Protein AF-A0A0F9H8N7-F1 (afdb_monomer_lite)

Structure (mmCIF, N/CA/C/O backbone):
data_AF-A0A0F9H8N7-F1
#
_entry.id   AF-A0A0F9H8N7-F1
#
loop_
_atom_site.group_PDB
_atom_site.id
_atom_site.type_symbol
_atom_site.label_atom_id
_atom_site.label_alt_id
_atom_site.label_comp_id
_atom_site.label_asym_id
_atom_site.label_entity_id
_atom_site.label_seq_id
_atom_site.pdbx_PDB_ins_code
_atom_site.Cartn_x
_atom_site.Cartn_y
_atom_site.Cartn_z
_atom_site.occupancy
_atom_site.B_iso_or_equiv
_atom_site.auth_seq_id
_atom_site.auth_comp_id
_atom_site.auth_asym_id
_atom_site.auth_atom_id
_atom_site.pdbx_PDB_model_num
ATOM 1 N N . MET A 1 1 ? 52.306 18.205 -6.703 1.00 40.88 1 MET A N 1
ATOM 2 C CA . MET A 1 1 ? 51.034 18.516 -6.017 1.00 40.88 1 MET A CA 1
ATOM 3 C C . MET A 1 1 ? 49.965 17.599 -6.586 1.00 40.88 1 MET A C 1
ATOM 5 O O . MET A 1 1 ? 49.830 17.607 -7.805 1.00 40.88 1 MET A O 1
ATOM 9 N N . PRO A 1 2 ? 49.261 16.774 -5.794 1.00 45.91 2 PRO A N 1
ATOM 10 C CA . PRO A 1 2 ? 48.139 16.023 -6.330 1.00 45.91 2 PRO A CA 1
ATOM 11 C C . PRO A 1 2 ? 46.949 16.977 -6.473 1.00 45.91 2 PRO A C 1
ATOM 13 O O . PRO A 1 2 ? 46.569 17.665 -5.525 1.00 45.91 2 PRO A O 1
ATOM 16 N N . PHE A 1 3 ? 46.393 17.046 -7.678 1.00 44.91 3 PHE A N 1
ATOM 17 C CA . PHE A 1 3 ? 45.132 17.720 -7.944 1.00 44.91 3 PHE A CA 1
ATOM 18 C C . PHE A 1 3 ? 44.018 16.930 -7.249 1.00 44.91 3 PHE A C 1
ATOM 20 O O . PHE A 1 3 ? 43.608 15.872 -7.723 1.00 44.91 3 PHE A O 1
ATOM 27 N N . PHE A 1 4 ? 43.543 17.418 -6.104 1.00 47.72 4 PHE A N 1
ATOM 28 C CA . PHE A 1 4 ? 42.296 16.940 -5.519 1.00 47.72 4 PHE A CA 1
ATOM 29 C C . PHE A 1 4 ? 41.145 17.401 -6.420 1.00 47.72 4 PHE A C 1
ATOM 31 O O . PHE A 1 4 ? 40.691 18.540 -6.340 1.00 47.72 4 PHE A O 1
ATOM 38 N N . ASN A 1 5 ? 40.687 16.515 -7.304 1.00 45.69 5 ASN A N 1
ATOM 39 C CA . ASN A 1 5 ? 39.426 16.678 -8.021 1.00 45.69 5 ASN A CA 1
ATOM 40 C C . ASN A 1 5 ? 38.279 16.583 -7.001 1.00 45.69 5 ASN A C 1
ATOM 42 O O . ASN A 1 5 ? 37.770 15.503 -6.716 1.00 45.69 5 ASN A O 1
ATOM 46 N N . TYR A 1 6 ? 37.874 17.721 -6.435 1.00 43.62 6 TYR A N 1
ATOM 47 C CA . TYR A 1 6 ? 36.748 17.832 -5.496 1.00 43.62 6 TYR A CA 1
ATOM 48 C C . TYR A 1 6 ? 35.371 17.741 -6.191 1.00 43.62 6 TYR A C 1
ATOM 50 O O . TYR A 1 6 ? 34.337 18.060 -5.615 1.00 43.62 6 TYR A O 1
ATOM 58 N N . THR A 1 7 ? 35.345 17.287 -7.444 1.00 46.28 7 THR A N 1
ATOM 59 C CA . THR A 1 7 ? 34.152 16.960 -8.230 1.00 46.28 7 THR A CA 1
ATOM 60 C C . THR A 1 7 ? 34.035 15.445 -8.404 1.00 46.28 7 THR A C 1
ATOM 62 O O . THR A 1 7 ? 33.757 14.945 -9.495 1.00 46.28 7 THR A O 1
ATOM 65 N N . ALA A 1 8 ? 34.228 14.682 -7.320 1.00 50.78 8 ALA A N 1
ATOM 66 C CA . ALA A 1 8 ? 33.658 13.340 -7.205 1.00 50.78 8 ALA A CA 1
ATOM 67 C C . ALA A 1 8 ? 32.130 13.500 -7.239 1.00 50.78 8 ALA A C 1
ATOM 69 O O . ALA A 1 8 ? 31.447 13.738 -6.248 1.00 50.78 8 ALA A O 1
ATOM 70 N N . ASN A 1 9 ? 31.658 13.548 -8.474 1.00 55.91 9 ASN A N 1
ATOM 71 C CA . ASN A 1 9 ? 30.401 14.097 -8.921 1.00 55.91 9 ASN A CA 1
ATOM 72 C C . ASN A 1 9 ? 29.268 13.243 -8.340 1.00 55.91 9 ASN A C 1
ATOM 74 O O . ASN A 1 9 ? 29.167 12.069 -8.696 1.00 55.91 9 ASN A O 1
ATOM 78 N N . GLN A 1 10 ? 28.397 13.792 -7.488 1.00 52.41 10 GLN A N 1
ATOM 79 C CA . GLN A 1 10 ? 27.196 13.068 -7.034 1.00 52.41 10 GLN A CA 1
ATOM 80 C C . GLN A 1 10 ? 26.383 12.525 -8.231 1.00 52.41 10 GLN A C 1
ATOM 82 O O . GLN A 1 10 ? 25.810 11.439 -8.153 1.00 52.41 10 GLN A O 1
ATOM 87 N N . MET A 1 11 ? 26.428 13.215 -9.382 1.00 54.78 11 MET A N 1
ATOM 88 C CA . MET A 1 11 ? 25.856 12.757 -10.659 1.00 54.78 11 MET A CA 1
ATOM 89 C C . MET A 1 11 ? 26.470 11.456 -11.206 1.00 54.78 11 MET A C 1
ATOM 91 O O . MET A 1 11 ? 25.798 10.680 -11.890 1.00 54.78 11 MET A O 1
ATOM 95 N N . ASN A 1 12 ? 27.744 11.180 -10.923 1.00 63.78 12 ASN A N 1
ATOM 96 C CA . ASN A 1 12 ? 28.390 9.949 -11.372 1.00 63.78 12 ASN A CA 1
ATOM 97 C C . ASN A 1 12 ? 28.043 8.761 -10.479 1.00 63.78 12 ASN A C 1
ATOM 99 O O . ASN A 1 12 ? 28.040 7.643 -10.986 1.00 63.78 12 ASN A O 1
ATOM 103 N N . GLN A 1 13 ? 27.697 8.991 -9.213 1.00 74.12 13 GLN A N 1
ATOM 104 C CA . GLN A 1 13 ? 27.417 7.932 -8.241 1.00 74.12 13 GLN A CA 1
ATOM 105 C C . GLN A 1 13 ? 25.937 7.569 -8.147 1.00 74.12 13 GLN A C 1
ATOM 107 O O . GLN A 1 13 ? 25.623 6.443 -7.785 1.00 74.12 13 GLN A O 1
ATOM 112 N N . ARG A 1 14 ? 25.021 8.476 -8.501 1.00 84.19 14 ARG A N 1
ATOM 113 C CA . ARG A 1 14 ? 23.573 8.252 -8.386 1.00 84.19 14 ARG A CA 1
ATOM 114 C C . ARG A 1 14 ? 22.890 8.293 -9.744 1.00 84.19 14 ARG A C 1
ATOM 116 O O . ARG A 1 14 ? 23.357 8.957 -10.669 1.00 84.19 14 ARG A O 1
ATOM 123 N N . ARG 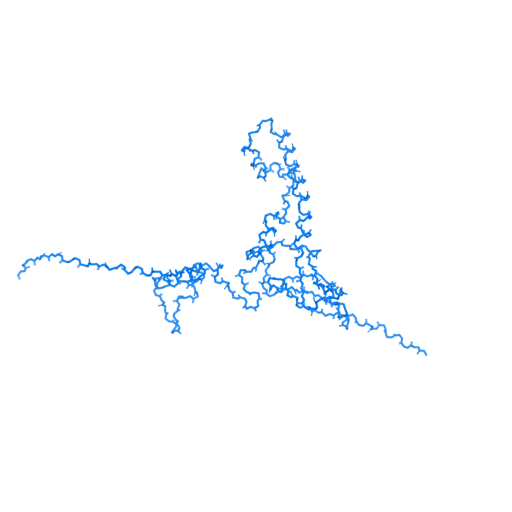A 1 15 ? 21.788 7.565 -9.888 1.00 86.06 15 ARG A N 1
ATOM 124 C CA . ARG A 1 15 ? 20.903 7.654 -11.057 1.00 86.06 15 ARG A CA 1
ATOM 125 C C . ARG A 1 15 ? 19.459 7.481 -10.634 1.00 86.06 15 ARG A C 1
ATOM 127 O O . ARG A 1 15 ? 19.178 6.748 -9.696 1.00 86.06 15 ARG A O 1
ATOM 134 N N . TYR A 1 16 ? 18.548 8.112 -11.359 1.00 88.31 16 TYR A N 1
ATOM 135 C CA . TYR A 1 16 ? 17.141 7.765 -11.243 1.00 88.31 16 TYR A CA 1
ATOM 136 C C . TYR A 1 16 ? 16.904 6.383 -11.859 1.00 88.31 16 TYR A C 1
ATOM 138 O O . TYR A 1 16 ? 17.415 6.094 -12.945 1.00 88.31 16 TYR A O 1
ATOM 146 N N . ALA A 1 17 ? 16.146 5.541 -11.169 1.00 88.88 17 ALA A N 1
ATOM 147 C CA . ALA A 1 17 ? 15.760 4.224 -11.641 1.00 88.88 17 ALA A CA 1
ATOM 148 C C . ALA A 1 17 ? 14.264 3.997 -11.431 1.00 88.88 17 ALA A C 1
ATOM 150 O O . ALA A 1 17 ? 13.666 4.498 -10.477 1.00 88.88 17 ALA A O 1
ATOM 151 N N . ARG A 1 18 ? 13.686 3.217 -12.346 1.00 91.06 18 ARG A N 1
ATOM 152 C CA . ARG A 1 18 ? 12.374 2.602 -12.168 1.00 91.06 18 ARG A CA 1
ATOM 153 C C . ARG A 1 18 ? 12.601 1.206 -11.607 1.00 91.06 18 ARG A C 1
ATOM 155 O O . ARG A 1 18 ? 13.375 0.443 -12.184 1.00 91.06 18 ARG A O 1
ATOM 162 N N . LEU A 1 19 ? 11.971 0.924 -10.481 1.00 91.56 19 LEU A N 1
ATOM 163 C CA . LEU A 1 19 ? 12.050 -0.328 -9.751 1.00 91.56 19 LEU A CA 1
ATOM 164 C C . LEU A 1 19 ? 10.695 -1.023 -9.860 1.00 91.56 19 LEU A C 1
ATOM 166 O O . LEU A 1 19 ? 9.667 -0.399 -9.604 1.00 91.56 19 LEU A O 1
ATOM 170 N N . GLU A 1 20 ? 10.691 -2.284 -10.273 1.00 92.75 20 GLU A N 1
ATOM 171 C CA . GLU A 1 20 ? 9.468 -3.082 -10.376 1.00 92.75 20 GLU A CA 1
ATOM 172 C C . GLU A 1 20 ? 9.265 -3.900 -9.102 1.00 92.75 20 GLU A C 1
ATOM 174 O O . GLU A 1 20 ? 10.211 -4.524 -8.612 1.00 92.75 20 GLU A O 1
ATOM 179 N N . ASP A 1 21 ? 8.047 -3.872 -8.562 1.00 93.19 21 ASP A N 1
ATOM 180 C CA . ASP A 1 21 ? 7.705 -4.628 -7.361 1.00 93.19 21 ASP A CA 1
ATOM 181 C C . ASP A 1 21 ? 7.133 -6.020 -7.629 1.00 93.19 21 ASP A C 1
ATOM 183 O O . ASP A 1 21 ? 6.961 -6.436 -8.778 1.00 93.19 21 ASP A O 1
ATOM 187 N N . GLN A 1 22 ? 6.844 -6.765 -6.557 1.00 92.62 22 GLN A N 1
ATOM 188 C CA . GLN A 1 22 ? 6.319 -8.127 -6.654 1.00 92.62 22 GLN A CA 1
ATOM 189 C C . GLN A 1 22 ? 4.937 -8.226 -7.334 1.00 92.62 22 GLN A C 1
ATOM 191 O O . GLN A 1 22 ? 4.531 -9.324 -7.706 1.00 92.62 22 GLN A O 1
ATOM 196 N N . PHE A 1 23 ? 4.234 -7.104 -7.534 1.00 90.69 23 PHE A N 1
ATOM 197 C CA . PHE A 1 23 ? 2.951 -7.033 -8.241 1.00 90.69 23 PHE A CA 1
ATOM 198 C C . PHE A 1 23 ? 3.060 -6.339 -9.606 1.00 90.69 23 PHE A C 1
ATOM 200 O O . PHE A 1 23 ? 2.042 -6.017 -10.219 1.00 90.69 23 PHE A O 1
ATOM 207 N N . GLY A 1 24 ? 4.280 -6.088 -10.088 1.00 87.94 24 GLY A N 1
ATOM 208 C CA . GLY A 1 24 ? 4.526 -5.449 -11.380 1.00 87.94 24 GLY A CA 1
ATOM 209 C C . GLY A 1 24 ? 4.325 -3.930 -11.387 1.00 87.94 24 GLY A C 1
ATOM 210 O O . GLY A 1 24 ? 4.299 -3.328 -12.464 1.00 87.94 24 GLY A O 1
ATOM 211 N N . ARG A 1 25 ? 4.188 -3.290 -10.217 1.00 90.94 25 ARG A N 1
ATOM 212 C CA . ARG A 1 25 ? 4.066 -1.829 -10.104 1.00 90.94 25 ARG A CA 1
ATOM 213 C C . ARG A 1 25 ? 5.434 -1.183 -10.215 1.00 90.94 25 ARG A C 1
ATOM 215 O O . ARG A 1 25 ? 6.436 -1.727 -9.753 1.00 90.94 25 ARG A O 1
ATOM 222 N N . TRP A 1 26 ? 5.471 0.003 -10.809 1.00 92.31 26 TRP A N 1
ATOM 223 C CA . TRP A 1 26 ? 6.698 0.773 -10.951 1.00 92.31 26 TRP A CA 1
ATOM 224 C C . TRP A 1 26 ? 6.822 1.838 -9.872 1.00 92.31 26 TRP A C 1
ATOM 226 O O . TRP A 1 26 ? 5.949 2.685 -9.686 1.00 92.31 26 TRP A O 1
ATOM 236 N N . TRP A 1 27 ? 7.972 1.815 -9.219 1.00 92.75 27 TRP A N 1
ATOM 237 C CA . TRP A 1 27 ? 8.402 2.768 -8.217 1.00 92.75 27 TRP A CA 1
ATOM 238 C C . TRP A 1 27 ? 9.614 3.541 -8.731 1.00 92.75 27 TRP A C 1
ATOM 240 O O . TRP A 1 27 ? 10.491 2.993 -9.395 1.00 92.75 27 TRP A O 1
ATOM 250 N N . GLY A 1 28 ? 9.672 4.832 -8.448 1.00 91.75 28 GLY A N 1
ATOM 251 C CA . GLY A 1 28 ? 10.756 5.721 -8.830 1.00 91.75 28 GLY A CA 1
ATOM 252 C C . GLY A 1 28 ? 11.581 6.114 -7.627 1.00 91.75 28 GLY A C 1
ATOM 253 O O . GLY A 1 28 ? 11.036 6.630 -6.654 1.00 91.75 28 GLY A O 1
ATOM 254 N N . ALA A 1 29 ? 12.893 5.934 -7.726 1.00 91.62 29 ALA A N 1
ATOM 255 C CA . ALA A 1 29 ? 13.835 6.412 -6.725 1.00 91.62 29 ALA A CA 1
ATOM 256 C C . ALA A 1 29 ? 15.172 6.785 -7.373 1.00 91.62 29 ALA A C 1
ATOM 258 O O . ALA A 1 29 ? 15.550 6.266 -8.429 1.00 91.62 29 ALA A O 1
ATOM 259 N N . GLN A 1 30 ? 15.918 7.683 -6.736 1.00 90.75 30 GLN A N 1
ATOM 260 C CA . GLN A 1 30 ? 17.344 7.820 -6.996 1.00 90.75 30 GLN A CA 1
ATOM 261 C C . GLN A 1 30 ? 18.063 6.676 -6.293 1.00 90.75 30 GLN A C 1
ATOM 263 O O . GLN A 1 30 ? 17.986 6.568 -5.074 1.00 90.75 30 GLN A O 1
ATOM 268 N N . ILE A 1 31 ? 18.771 5.851 -7.054 1.00 89.19 31 ILE A N 1
ATOM 269 C CA . ILE A 1 31 ? 19.586 4.759 -6.528 1.00 89.19 31 ILE A CA 1
ATOM 270 C C . ILE A 1 31 ? 21.068 5.095 -6.636 1.00 89.19 31 ILE A C 1
ATOM 272 O O . ILE A 1 31 ? 21.506 5.797 -7.559 1.00 89.19 31 ILE A O 1
ATOM 276 N N . GLU A 1 32 ? 21.855 4.566 -5.712 1.00 86.81 32 GLU A N 1
ATOM 277 C CA . GLU A 1 32 ? 23.306 4.559 -5.826 1.00 86.81 32 GLU A CA 1
ATOM 278 C C . GLU A 1 32 ? 23.752 3.495 -6.845 1.00 86.81 32 GLU A C 1
ATOM 280 O O . GLU A 1 32 ? 23.250 2.376 -6.872 1.00 86.81 32 GLU A O 1
ATOM 285 N N . LYS A 1 33 ? 24.670 3.846 -7.752 1.00 81.56 33 LYS A N 1
ATOM 286 C CA . LYS A 1 33 ? 25.093 2.972 -8.860 1.00 81.56 33 LYS A CA 1
ATOM 287 C C . LYS A 1 33 ? 25.952 1.795 -8.399 1.00 81.56 33 LYS A C 1
ATOM 289 O O . LYS A 1 33 ? 25.998 0.801 -9.115 1.00 81.56 33 LYS A O 1
ATOM 294 N N . SER A 1 34 ? 26.654 1.925 -7.273 1.00 80.44 34 SER A N 1
ATOM 295 C CA . SER A 1 34 ? 27.518 0.877 -6.713 1.00 80.44 34 SER A CA 1
ATOM 296 C C . SER A 1 34 ? 26.737 -0.177 -5.934 1.00 80.44 34 SER A C 1
ATOM 298 O O . SER A 1 34 ? 27.080 -1.350 -6.022 1.00 80.44 34 SER A O 1
ATOM 300 N N . THR A 1 35 ? 25.713 0.231 -5.185 1.00 77.19 35 THR A N 1
ATOM 301 C CA . THR A 1 35 ? 24.944 -0.646 -4.285 1.00 77.19 35 THR A CA 1
ATOM 302 C C . THR A 1 35 ? 23.572 -1.013 -4.842 1.00 77.19 35 THR A C 1
ATOM 304 O O . THR A 1 35 ? 23.061 -2.086 -4.557 1.00 77.19 35 THR A O 1
ATOM 307 N N . GLY A 1 36 ? 22.977 -0.155 -5.675 1.00 77.50 36 GLY A N 1
ATOM 308 C CA . GLY A 1 36 ? 21.596 -0.300 -6.136 1.00 77.50 36 GLY A CA 1
ATOM 309 C C . GLY A 1 36 ? 20.556 0.197 -5.128 1.00 77.50 36 GLY A C 1
ATOM 310 O O . GLY A 1 36 ? 19.364 0.147 -5.430 1.00 77.50 36 GLY A O 1
ATOM 311 N N . ASP A 1 37 ? 20.987 0.715 -3.975 1.00 81.19 37 ASP A N 1
ATOM 312 C CA . ASP A 1 37 ? 20.092 1.086 -2.884 1.00 81.19 37 ASP A CA 1
ATOM 313 C C . ASP A 1 37 ? 19.418 2.451 -3.118 1.00 81.19 37 ASP A C 1
ATOM 315 O O . ASP A 1 37 ? 20.061 3.393 -3.609 1.00 81.19 37 ASP A O 1
ATOM 319 N N . PRO A 1 38 ? 18.128 2.601 -2.756 1.00 83.94 38 PRO A N 1
ATOM 320 C CA . PRO A 1 38 ? 17.416 3.863 -2.850 1.00 83.94 38 PRO A CA 1
ATOM 321 C C . PRO A 1 38 ? 17.991 4.878 -1.857 1.00 83.94 38 PRO A C 1
ATOM 323 O O . PRO A 1 38 ? 18.059 4.656 -0.652 1.00 83.94 38 PRO A O 1
ATOM 326 N N . CYS A 1 39 ? 18.393 6.026 -2.392 1.00 85.00 39 CYS A N 1
ATOM 327 C CA . CYS A 1 39 ? 18.956 7.166 -1.672 1.00 85.00 39 CYS A CA 1
ATOM 328 C C . CYS A 1 39 ? 17.996 8.365 -1.610 1.00 85.00 39 CYS A C 1
ATOM 330 O O . CYS A 1 39 ? 18.341 9.401 -1.042 1.00 85.00 39 CYS A O 1
ATOM 332 N N . SER A 1 40 ? 16.827 8.259 -2.243 1.00 86.19 40 SER A N 1
ATOM 333 C CA . SER A 1 40 ? 15.748 9.244 -2.179 1.00 86.19 40 SER A CA 1
ATOM 334 C C . SER A 1 40 ? 14.455 8.581 -1.736 1.00 86.19 40 SER A C 1
ATOM 336 O O . SER A 1 40 ? 14.352 7.356 -1.707 1.00 86.19 40 SER A O 1
ATOM 338 N N . GLU A 1 41 ? 13.447 9.408 -1.473 1.00 88.75 41 GLU A N 1
ATOM 339 C CA . GLU A 1 41 ? 12.074 8.941 -1.337 1.00 88.75 41 GLU A CA 1
ATOM 340 C C . GLU A 1 41 ? 11.662 8.121 -2.567 1.00 88.75 41 GLU A C 1
ATOM 342 O O . GLU A 1 41 ? 11.934 8.511 -3.712 1.00 88.75 41 GLU A O 1
ATOM 347 N N . VAL A 1 42 ? 11.057 6.963 -2.309 1.00 91.69 42 VAL A N 1
ATOM 348 C CA . VAL A 1 42 ? 10.504 6.073 -3.320 1.00 91.69 42 VAL A CA 1
ATOM 349 C C . VAL A 1 42 ? 9.065 6.502 -3.585 1.00 91.69 42 VAL A C 1
ATOM 351 O O . VAL A 1 42 ? 8.254 6.568 -2.668 1.00 91.69 42 VAL A O 1
ATOM 354 N N . SER A 1 43 ? 8.730 6.794 -4.835 1.00 91.38 43 SER A N 1
ATOM 355 C CA . SER A 1 43 ? 7.400 7.296 -5.210 1.00 91.38 43 SER A CA 1
ATOM 356 C C . SER A 1 43 ? 6.772 6.457 -6.325 1.00 91.38 43 SER A C 1
ATOM 358 O O . SER A 1 43 ? 7.509 5.905 -7.143 1.00 91.38 43 SER A O 1
ATOM 360 N N . PRO A 1 44 ? 5.436 6.335 -6.394 1.00 91.00 44 PRO A N 1
ATOM 361 C CA . PRO A 1 44 ? 4.760 5.694 -7.521 1.00 91.00 44 PRO A CA 1
ATOM 362 C C . PRO A 1 44 ? 5.124 6.345 -8.864 1.00 91.00 44 PRO A C 1
ATOM 364 O O . PRO A 1 44 ? 5.171 7.570 -8.989 1.00 91.00 44 PRO A O 1
ATOM 367 N N . VAL A 1 45 ? 5.374 5.529 -9.891 1.00 88.25 45 VAL A N 1
ATOM 368 C CA . VAL A 1 45 ? 5.680 5.971 -11.263 1.00 88.25 45 VAL A CA 1
ATOM 369 C C . VAL A 1 45 ? 4.820 5.196 -12.252 1.00 88.25 45 VAL A C 1
ATOM 371 O O . VAL A 1 45 ? 4.595 4.006 -12.080 1.00 88.25 45 VAL A O 1
ATOM 374 N N . GLY A 1 46 ? 4.373 5.854 -13.325 1.00 77.62 46 GLY A N 1
ATOM 375 C CA . GLY A 1 46 ? 3.511 5.226 -14.338 1.00 77.62 46 GLY A CA 1
ATOM 376 C C . GLY A 1 46 ? 2.024 5.539 -14.169 1.00 77.62 46 GLY A C 1
ATOM 377 O O . GLY A 1 46 ? 1.187 4.829 -14.704 1.00 77.62 46 GLY A O 1
ATOM 378 N N . GLY A 1 47 ? 1.683 6.609 -13.441 1.00 77.50 47 GLY A N 1
ATOM 379 C CA . GLY A 1 47 ? 0.310 7.125 -13.377 1.00 77.50 47 GLY A CA 1
ATOM 380 C C . GLY A 1 47 ? -0.624 6.378 -12.423 1.00 77.50 47 GLY A C 1
ATOM 381 O O . GLY A 1 47 ? -1.822 6.642 -12.437 1.00 77.50 47 GLY A O 1
ATOM 382 N N . TRP A 1 48 ? -0.092 5.487 -11.585 1.00 86.75 48 TRP A N 1
ATOM 383 C CA . TRP A 1 48 ? -0.834 4.873 -10.487 1.00 86.75 48 TRP A CA 1
ATOM 384 C C . TRP A 1 48 ? -0.598 5.641 -9.179 1.00 86.75 48 TRP A C 1
ATOM 386 O O . TRP A 1 48 ? 0.419 6.317 -9.013 1.00 86.75 48 TRP A O 1
ATOM 396 N N . ASN A 1 49 ? -1.559 5.553 -8.262 1.00 88.00 49 ASN A N 1
ATOM 397 C CA . ASN A 1 49 ? -1.467 6.121 -6.921 1.00 88.00 49 ASN A CA 1
ATOM 398 C C . ASN A 1 49 ? -1.422 4.985 -5.902 1.00 88.00 49 ASN A C 1
ATOM 400 O O . ASN A 1 49 ? -2.122 3.994 -6.093 1.00 88.00 49 ASN A O 1
ATOM 404 N N . ASP A 1 50 ? -0.652 5.151 -4.829 1.00 90.31 50 ASP A N 1
ATOM 405 C CA . ASP A 1 50 ? -0.568 4.172 -3.749 1.00 90.31 50 ASP A CA 1
ATOM 406 C C . ASP A 1 50 ? -1.726 4.353 -2.750 1.00 90.31 50 ASP A C 1
ATOM 408 O O . ASP A 1 50 ? -1.700 5.292 -1.948 1.00 90.31 50 ASP A O 1
ATOM 412 N N . PRO A 1 51 ? -2.745 3.471 -2.756 1.00 91.31 51 PRO A N 1
ATOM 413 C CA . PRO A 1 51 ? -3.923 3.623 -1.903 1.00 91.31 51 PRO A CA 1
ATOM 414 C C . PRO A 1 51 ? -3.624 3.375 -0.422 1.00 91.31 51 PRO A C 1
ATOM 416 O O . PRO A 1 51 ? -4.362 3.850 0.440 1.00 91.31 51 PRO A O 1
ATOM 419 N N . LEU A 1 52 ? -2.561 2.624 -0.119 1.00 92.06 52 LEU A N 1
ATOM 420 C CA . LEU A 1 52 ? -2.177 2.274 1.249 1.00 92.06 52 LEU A CA 1
ATOM 421 C C . LEU A 1 52 ? -1.187 3.272 1.852 1.00 92.06 52 LEU A C 1
ATOM 423 O O . LEU A 1 52 ? -0.894 3.176 3.043 1.00 92.06 52 LEU A O 1
ATOM 427 N N . ASN A 1 53 ? -0.691 4.221 1.047 1.00 90.94 53 ASN A N 1
ATOM 428 C CA . ASN A 1 53 ? 0.339 5.183 1.429 1.00 90.94 53 ASN A CA 1
ATOM 429 C C . ASN A 1 53 ? 1.535 4.491 2.108 1.00 90.94 53 ASN A C 1
ATOM 431 O O . ASN A 1 53 ? 1.878 4.767 3.261 1.00 90.94 53 ASN A O 1
ATOM 435 N N . THR A 1 54 ? 2.109 3.524 1.394 1.00 92.44 54 THR A N 1
ATOM 436 C CA . THR A 1 54 ? 3.138 2.596 1.853 1.00 92.44 54 THR A CA 1
ATOM 437 C C . THR A 1 54 ? 4.324 3.352 2.442 1.00 92.44 54 THR A C 1
ATOM 439 O O . THR A 1 54 ? 5.038 4.058 1.726 1.00 92.44 54 THR A O 1
ATOM 442 N N . PRO A 1 55 ? 4.595 3.197 3.750 1.00 92.00 55 PRO A N 1
ATOM 443 C CA . PRO A 1 55 ? 5.727 3.864 4.367 1.00 92.00 55 PRO A CA 1
ATOM 444 C C . PRO A 1 55 ? 7.058 3.382 3.782 1.00 92.00 55 PRO A C 1
ATOM 446 O O . PRO A 1 55 ? 7.309 2.179 3.697 1.00 92.00 55 PRO A O 1
ATOM 449 N N . GLN A 1 56 ? 7.965 4.323 3.504 1.00 90.94 56 GLN A N 1
ATOM 450 C CA . GLN A 1 56 ? 9.298 4.076 2.925 1.00 90.94 56 GLN A CA 1
ATOM 451 C C . GLN A 1 56 ? 10.086 2.962 3.634 1.00 90.94 56 GLN A C 1
ATOM 453 O O . GLN A 1 56 ? 10.812 2.203 3.008 1.00 90.94 56 GLN A O 1
ATOM 458 N N . ARG A 1 57 ? 9.912 2.814 4.955 1.00 90.75 57 ARG A N 1
ATOM 459 C CA . ARG A 1 57 ? 10.587 1.783 5.766 1.00 90.75 57 ARG A CA 1
ATOM 460 C C . ARG A 1 57 ? 10.231 0.339 5.382 1.00 90.75 57 ARG A C 1
ATOM 462 O O . ARG A 1 57 ? 10.959 -0.581 5.768 1.00 90.75 57 ARG A O 1
ATOM 469 N N . TYR A 1 58 ? 9.119 0.138 4.679 1.00 93.75 58 TYR A N 1
ATOM 470 C CA . TYR A 1 58 ? 8.664 -1.164 4.186 1.00 93.75 58 TYR A CA 1
ATOM 471 C C . TYR A 1 58 ? 8.948 -1.368 2.699 1.00 93.75 58 TYR A C 1
ATOM 473 O O . TYR A 1 58 ? 8.689 -2.450 2.194 1.00 93.75 58 TYR A O 1
ATOM 481 N N . LEU A 1 59 ? 9.503 -0.367 2.012 1.00 92.00 59 LEU A N 1
ATOM 482 C CA . LEU A 1 59 ? 9.955 -0.473 0.631 1.00 92.00 59 LEU A CA 1
ATOM 483 C C . LEU A 1 59 ? 11.448 -0.789 0.634 1.00 92.00 59 LEU A C 1
ATOM 485 O O . LEU A 1 59 ? 12.258 0.028 1.077 1.00 92.00 59 LEU A O 1
ATOM 489 N N . ARG A 1 60 ? 11.828 -1.987 0.185 1.00 88.38 60 ARG A N 1
ATOM 490 C CA . ARG A 1 60 ? 13.232 -2.422 0.192 1.00 88.38 60 ARG A CA 1
ATOM 491 C C . ARG A 1 60 ? 13.617 -3.084 -1.118 1.00 88.38 60 ARG A C 1
ATOM 493 O O . ARG A 1 60 ? 12.828 -3.856 -1.646 1.00 88.38 60 ARG A O 1
ATOM 500 N N . PRO A 1 61 ? 14.820 -2.836 -1.647 1.00 88.44 61 PRO A N 1
ATOM 501 C CA . PRO A 1 61 ? 15.363 -3.685 -2.693 1.00 88.44 61 PRO A CA 1
ATOM 502 C C . PRO A 1 61 ? 15.491 -5.121 -2.168 1.00 88.44 61 PRO A C 1
ATOM 504 O O . PRO A 1 61 ? 16.054 -5.311 -1.085 1.00 88.44 61 PRO A O 1
ATOM 507 N N . PRO A 1 62 ? 14.984 -6.130 -2.891 1.00 89.25 62 PRO A N 1
ATOM 508 C CA . PRO A 1 62 ? 15.209 -7.511 -2.503 1.00 89.25 62 PRO A CA 1
ATOM 509 C C . PRO A 1 62 ? 16.699 -7.847 -2.638 1.00 89.25 62 PRO A C 1
ATOM 511 O O . PRO A 1 62 ? 17.407 -7.283 -3.479 1.00 89.25 62 PRO A O 1
ATOM 514 N N . GLN A 1 63 ? 17.176 -8.765 -1.802 1.00 87.62 63 GLN A N 1
ATOM 515 C CA . GLN A 1 63 ? 18.569 -9.214 -1.779 1.00 87.62 63 GLN A CA 1
ATOM 516 C C . GLN A 1 63 ? 18.663 -10.667 -2.252 1.00 87.62 63 GLN A C 1
ATOM 518 O O . GLN A 1 63 ? 17.777 -11.479 -1.989 1.00 87.62 63 GLN A O 1
ATOM 523 N N . HIS A 1 64 ? 19.734 -10.989 -2.970 1.00 85.69 64 HIS A N 1
ATOM 524 C CA . HIS A 1 64 ? 20.131 -12.356 -3.286 1.00 85.69 64 HIS A CA 1
ATOM 525 C C . HIS A 1 64 ? 20.595 -13.097 -2.016 1.00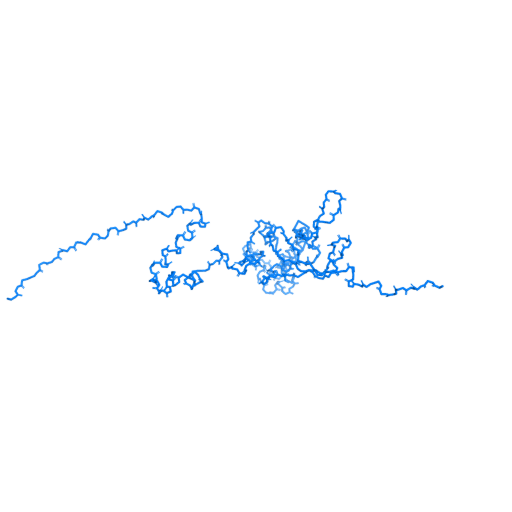 85.69 64 HIS A C 1
ATOM 527 O O . HIS A 1 64 ? 20.855 -12.482 -0.981 1.00 85.69 64 HIS A O 1
ATOM 533 N N . GLU A 1 65 ? 20.740 -14.425 -2.091 1.00 87.06 65 GLU A N 1
ATOM 534 C CA . GLU A 1 65 ? 21.219 -15.252 -0.965 1.00 87.06 65 GLU A CA 1
ATOM 535 C C . GLU A 1 65 ? 22.619 -14.850 -0.467 1.00 87.06 65 GLU A C 1
ATOM 537 O O . GLU A 1 65 ? 22.950 -15.053 0.699 1.00 87.06 65 GLU A O 1
ATOM 542 N N . ASP A 1 66 ? 23.432 -14.250 -1.337 1.00 85.50 66 ASP A N 1
ATOM 543 C CA . ASP A 1 66 ? 24.764 -13.724 -1.027 1.00 85.50 66 ASP A CA 1
ATOM 544 C C . ASP A 1 66 ? 24.741 -12.310 -0.407 1.00 85.50 66 ASP A C 1
ATOM 546 O O . ASP A 1 66 ? 25.794 -11.741 -0.117 1.00 85.50 66 ASP A O 1
ATOM 550 N N . GLY A 1 67 ? 23.550 -11.738 -0.193 1.00 80.81 67 GLY A N 1
ATOM 551 C CA . GLY A 1 67 ? 23.344 -10.397 0.351 1.00 80.81 67 GLY A CA 1
ATOM 552 C C . GLY A 1 67 ? 23.480 -9.270 -0.674 1.00 80.81 67 GLY A C 1
ATOM 553 O O . GLY A 1 67 ? 23.379 -8.101 -0.300 1.00 80.81 67 GLY A O 1
ATOM 554 N N . THR A 1 68 ? 23.699 -9.578 -1.957 1.00 82.31 68 THR A N 1
ATOM 555 C CA . THR A 1 68 ? 23.774 -8.551 -3.003 1.00 82.31 68 THR A CA 1
ATOM 556 C C . THR A 1 68 ? 22.384 -8.055 -3.402 1.00 82.31 68 THR A C 1
ATOM 558 O O . THR A 1 68 ? 21.433 -8.826 -3.526 1.00 82.31 68 THR A O 1
ATOM 561 N N . THR A 1 69 ? 22.240 -6.746 -3.604 1.00 83.19 69 THR A N 1
ATOM 562 C CA . THR A 1 69 ? 20.957 -6.133 -3.970 1.00 83.19 69 THR A CA 1
ATOM 563 C C . THR A 1 69 ? 20.556 -6.482 -5.407 1.00 83.19 69 THR A C 1
ATOM 565 O O . THR A 1 69 ? 21.314 -6.264 -6.358 1.00 83.19 69 THR A O 1
ATOM 568 N N . ILE A 1 70 ? 19.318 -6.950 -5.588 1.00 84.62 70 ILE A N 1
ATOM 569 C CA . ILE A 1 70 ? 18.742 -7.202 -6.910 1.00 84.62 70 ILE A CA 1
ATOM 570 C C . ILE A 1 70 ? 18.399 -5.860 -7.560 1.00 84.62 70 ILE A C 1
ATOM 572 O O . ILE A 1 70 ? 17.400 -5.207 -7.249 1.00 84.62 70 ILE A O 1
ATOM 576 N N . SER A 1 71 ? 19.235 -5.447 -8.508 1.00 81.88 71 SER A N 1
ATOM 577 C CA . SER A 1 71 ? 19.046 -4.193 -9.237 1.00 81.88 71 SER A CA 1
ATOM 578 C C . SER A 1 71 ? 17.726 -4.166 -10.015 1.00 81.88 71 SER A C 1
ATOM 580 O O . SER A 1 71 ? 17.368 -5.124 -10.696 1.00 81.88 71 SER A O 1
ATOM 582 N N . GLY A 1 72 ? 17.033 -3.024 -9.980 1.00 84.50 72 GLY A N 1
ATOM 583 C CA . GLY A 1 72 ? 15.801 -2.810 -10.749 1.00 84.50 72 GLY A CA 1
ATOM 584 C C . GLY A 1 72 ? 14.538 -3.387 -10.107 1.00 84.50 72 GLY A C 1
ATOM 585 O O . GLY A 1 72 ? 13.466 -3.268 -10.697 1.00 84.50 72 GLY A O 1
ATOM 586 N N . LYS A 1 73 ? 14.644 -3.976 -8.912 1.00 91.12 73 LYS A N 1
ATOM 587 C CA . LYS A 1 73 ? 13.499 -4.466 -8.146 1.00 91.12 73 LYS A CA 1
ATOM 588 C C . LYS A 1 73 ? 13.334 -3.726 -6.831 1.00 91.12 73 LYS A C 1
ATOM 590 O O . LYS A 1 73 ? 14.288 -3.187 -6.274 1.00 91.12 73 LYS A O 1
ATOM 595 N N . ILE A 1 74 ? 12.106 -3.726 -6.344 1.00 92.69 74 ILE A N 1
ATOM 596 C CA . ILE A 1 74 ? 11.757 -3.308 -4.993 1.00 92.69 74 ILE A CA 1
ATOM 597 C C . ILE A 1 74 ? 10.720 -4.281 -4.445 1.00 92.69 74 ILE A C 1
ATOM 599 O O . ILE A 1 74 ? 10.041 -4.962 -5.198 1.00 92.69 74 ILE A O 1
ATOM 603 N N . GLU A 1 75 ? 10.615 -4.391 -3.140 1.00 93.69 75 GLU A N 1
ATOM 604 C CA . GLU A 1 75 ? 9.657 -5.253 -2.479 1.00 93.69 75 GLU A CA 1
ATOM 605 C C . GLU A 1 75 ? 8.962 -4.462 -1.381 1.00 93.69 75 GLU A C 1
ATOM 607 O O . GLU A 1 75 ? 9.595 -3.710 -0.632 1.00 93.69 75 GLU A O 1
ATOM 612 N N . VAL A 1 76 ? 7.645 -4.637 -1.299 1.00 94.06 76 VAL A N 1
ATOM 613 C CA . VAL A 1 76 ? 6.874 -4.224 -0.127 1.00 94.06 76 VAL A CA 1
ATOM 614 C 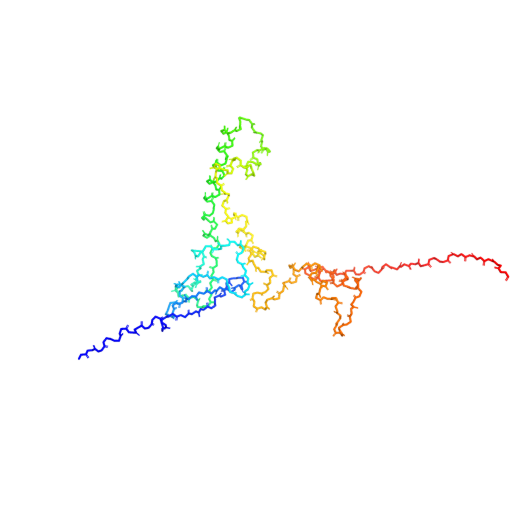C . VAL A 1 76 ? 6.939 -5.334 0.921 1.00 94.06 76 VAL A C 1
ATOM 616 O O . VAL A 1 76 ? 6.351 -6.398 0.736 1.00 94.06 76 VAL A O 1
ATOM 619 N N . ASP A 1 77 ? 7.618 -5.069 2.033 1.00 94.50 77 ASP A N 1
ATOM 620 C CA . ASP A 1 77 ? 7.725 -5.953 3.197 1.00 94.50 77 ASP A CA 1
ATOM 621 C C . ASP A 1 77 ? 6.432 -5.885 4.034 1.00 94.50 77 ASP A C 1
ATOM 623 O O . ASP A 1 77 ? 6.358 -5.207 5.067 1.00 94.50 77 ASP A O 1
ATOM 627 N N . PHE A 1 78 ? 5.376 -6.552 3.548 1.00 94.19 78 PHE A N 1
ATOM 628 C CA . PHE A 1 78 ? 4.083 -6.613 4.240 1.00 94.19 78 PHE A CA 1
ATOM 629 C C . PHE A 1 78 ? 4.180 -7.297 5.592 1.00 94.19 78 PHE A C 1
ATOM 631 O O . PHE A 1 78 ? 3.455 -6.908 6.500 1.00 94.19 78 PHE A O 1
ATOM 638 N N . ASP A 1 79 ? 5.045 -8.296 5.743 1.00 93.06 79 ASP A N 1
ATOM 639 C CA . ASP A 1 79 ? 5.131 -9.072 6.978 1.00 93.06 79 ASP A CA 1
ATOM 640 C C . ASP A 1 79 ? 5.590 -8.173 8.130 1.00 93.06 79 ASP A C 1
ATOM 642 O O . ASP A 1 79 ? 4.903 -8.054 9.149 1.00 93.06 79 ASP A O 1
ATOM 646 N N . ARG A 1 80 ? 6.656 -7.393 7.914 1.00 92.44 80 ARG A N 1
ATOM 647 C CA . ARG A 1 80 ? 7.103 -6.405 8.901 1.00 92.44 80 ARG A CA 1
ATOM 648 C C . ARG A 1 80 ? 6.129 -5.237 9.061 1.00 92.44 80 ARG A C 1
ATOM 650 O O . ARG A 1 80 ? 6.085 -4.616 10.129 1.00 92.44 80 ARG A O 1
ATOM 657 N N . TRP A 1 81 ? 5.368 -4.893 8.022 1.00 93.56 81 TRP A N 1
ATOM 658 C CA . TRP A 1 81 ? 4.334 -3.862 8.126 1.00 93.56 81 TRP A CA 1
ATOM 659 C C . TRP A 1 81 ? 3.169 -4.321 9.002 1.00 93.56 81 TRP A C 1
ATOM 661 O O . TRP A 1 81 ? 2.793 -3.613 9.938 1.00 93.56 81 TRP A O 1
ATOM 671 N N . MET A 1 82 ? 2.669 -5.531 8.773 1.00 94.12 82 MET A N 1
ATOM 672 C CA . MET A 1 82 ? 1.616 -6.154 9.566 1.00 94.12 82 MET A CA 1
ATOM 673 C C . MET A 1 82 ? 2.026 -6.251 11.036 1.00 94.12 82 MET A C 1
ATOM 675 O O . MET A 1 82 ? 1.272 -5.807 11.899 1.00 94.12 82 MET A O 1
ATOM 679 N N . ASP A 1 83 ? 3.235 -6.723 11.341 1.00 92.44 83 ASP A N 1
ATOM 680 C CA . ASP A 1 83 ? 3.697 -6.817 12.731 1.00 92.44 83 ASP A CA 1
ATOM 681 C C . ASP A 1 83 ? 3.720 -5.460 13.448 1.00 92.44 83 ASP A C 1
ATOM 683 O O . ASP A 1 83 ? 3.359 -5.367 14.621 1.00 92.44 83 ASP A O 1
ATOM 687 N N . SER A 1 84 ? 4.063 -4.383 12.737 1.00 91.19 84 SER A N 1
ATOM 688 C CA . SER A 1 84 ? 4.004 -3.031 13.299 1.00 91.19 84 SER A CA 1
ATOM 689 C C . SER A 1 84 ? 2.576 -2.533 13.522 1.00 91.19 84 SER A C 1
ATOM 691 O O . SER A 1 84 ? 2.360 -1.763 14.455 1.00 91.19 84 SER A O 1
ATOM 693 N N . ILE A 1 85 ? 1.627 -2.905 12.660 1.00 91.75 85 ILE A N 1
ATOM 694 C CA . ILE A 1 85 ? 0.231 -2.456 12.754 1.00 91.75 85 ILE A CA 1
ATOM 695 C C . ILE A 1 85 ? -0.538 -3.232 13.824 1.00 91.75 85 ILE A C 1
ATOM 697 O O . ILE A 1 85 ? -1.381 -2.628 14.478 1.00 91.75 85 ILE A O 1
ATOM 701 N N . ARG A 1 86 ? -0.207 -4.510 14.075 1.00 91.38 86 ARG A N 1
ATOM 702 C CA . ARG A 1 86 ? -0.821 -5.315 15.154 1.00 91.38 86 ARG A CA 1
ATOM 703 C C . ARG A 1 86 ? -0.796 -4.587 16.490 1.00 91.38 86 ARG A C 1
ATOM 705 O O . ARG A 1 86 ? -1.847 -4.361 17.074 1.00 91.38 86 ARG A O 1
ATOM 712 N N . GLY A 1 87 ? 0.392 -4.152 16.918 1.00 89.19 87 GLY A N 1
ATOM 713 C CA . GLY A 1 87 ? 0.538 -3.429 18.182 1.00 89.19 87 GLY A CA 1
ATOM 714 C C . GLY A 1 87 ? -0.290 -2.143 18.215 1.00 89.19 87 GLY A C 1
ATOM 715 O O . GLY A 1 87 ? -0.992 -1.883 19.182 1.00 89.19 87 GLY A O 1
ATOM 716 N N . SER A 1 88 ? -0.285 -1.372 17.124 1.00 89.44 88 SER A N 1
ATOM 717 C CA . SER A 1 88 ? -1.061 -0.129 17.047 1.00 89.44 88 SER A CA 1
ATOM 718 C C . SER A 1 88 ? -2.578 -0.352 17.040 1.00 89.44 88 SER A C 1
ATOM 720 O O . SER A 1 88 ? -3.309 0.453 17.614 1.00 89.44 88 SER A O 1
ATOM 722 N N . GLU A 1 89 ? -3.074 -1.408 16.389 1.00 90.75 89 GLU A N 1
ATOM 723 C CA . GLU A 1 89 ? -4.502 -1.744 16.410 1.00 90.75 89 GLU A CA 1
ATOM 724 C C . GLU A 1 89 ? -4.941 -2.250 17.785 1.00 90.75 89 GLU A C 1
ATOM 726 O O . GLU A 1 89 ? -6.005 -1.847 18.255 1.00 90.75 89 GLU A O 1
ATOM 731 N N . ASP A 1 90 ? -4.132 -3.077 18.447 1.00 91.06 90 ASP A N 1
ATOM 732 C CA . ASP A 1 90 ? -4.417 -3.566 19.797 1.00 91.06 90 ASP A CA 1
ATOM 733 C C . ASP A 1 90 ? -4.473 -2.411 20.809 1.00 91.06 90 ASP A C 1
ATOM 735 O O . ASP A 1 90 ? -5.448 -2.298 21.559 1.00 91.06 90 ASP A O 1
ATOM 739 N N . ASP A 1 91 ? -3.501 -1.494 20.759 1.00 91.69 91 ASP A N 1
ATOM 740 C CA . ASP A 1 91 ? -3.460 -0.294 21.604 1.00 91.69 91 ASP A CA 1
ATOM 741 C C . ASP A 1 91 ? -4.681 0.611 21.369 1.00 91.69 91 ASP A C 1
ATOM 743 O O . ASP A 1 91 ? -5.309 1.106 22.315 1.00 91.69 91 ASP A O 1
ATOM 747 N N . TRP A 1 92 ? -5.065 0.813 20.105 1.00 92.62 92 TRP A N 1
ATOM 748 C CA . TRP A 1 92 ? -6.234 1.621 19.757 1.00 92.62 92 TRP A CA 1
ATOM 749 C C . TRP A 1 92 ? -7.537 0.964 20.229 1.00 92.62 92 TRP A C 1
ATOM 751 O O . TRP A 1 92 ? -8.380 1.619 20.849 1.00 92.62 92 TRP A O 1
ATOM 761 N N . ASN A 1 93 ? -7.683 -0.345 20.009 1.00 90.31 93 ASN A N 1
ATOM 762 C CA . ASN A 1 93 ? -8.833 -1.122 20.465 1.00 90.31 93 ASN A CA 1
ATOM 763 C C . ASN A 1 93 ? -8.962 -1.082 21.991 1.00 90.31 93 ASN A C 1
ATOM 765 O O . ASN A 1 93 ? -10.063 -0.891 22.514 1.00 90.31 93 ASN A O 1
ATOM 769 N N . GLN A 1 94 ? -7.851 -1.226 22.716 1.00 91.12 94 GLN A N 1
ATOM 770 C CA . GLN A 1 94 ? -7.834 -1.120 24.171 1.00 91.12 94 GLN A CA 1
ATOM 771 C C . GLN A 1 94 ? -8.253 0.281 24.626 1.00 91.12 94 GLN A C 1
ATOM 773 O O . GLN A 1 94 ? -9.091 0.406 25.522 1.00 91.12 94 GLN A O 1
ATOM 778 N N . THR A 1 95 ? -7.733 1.326 23.980 1.00 90.75 95 THR A N 1
ATOM 779 C CA . THR A 1 95 ? -8.058 2.722 24.304 1.00 90.75 95 THR A CA 1
ATOM 780 C C . THR A 1 95 ? -9.545 3.013 24.108 1.00 90.75 95 THR A C 1
ATOM 782 O O . THR A 1 95 ? -10.190 3.538 25.018 1.00 90.75 95 THR A O 1
ATOM 785 N N . ILE A 1 96 ? -10.132 2.595 22.980 1.00 91.06 96 ILE A N 1
ATOM 786 C CA . ILE A 1 96 ? -11.577 2.727 22.741 1.00 91.06 96 ILE A CA 1
ATOM 787 C C . ILE A 1 96 ? -12.391 1.946 23.767 1.00 91.06 96 ILE A C 1
ATOM 789 O O . ILE A 1 96 ? -13.411 2.440 24.245 1.00 91.06 96 ILE A O 1
ATOM 793 N N . GLN A 1 97 ? -11.964 0.738 24.135 1.00 88.75 97 GLN A N 1
ATOM 794 C CA . GLN A 1 97 ? -12.689 -0.050 25.128 1.00 88.75 97 GLN A CA 1
ATOM 795 C C . GLN A 1 97 ? -12.665 0.584 26.520 1.00 88.75 97 GLN A C 1
ATOM 797 O O . GLN A 1 97 ? -13.664 0.499 27.236 1.00 88.75 97 GLN A O 1
ATOM 802 N N . VAL A 1 98 ? -11.545 1.186 26.922 1.00 89.81 98 VAL A N 1
ATOM 803 C CA . VAL A 1 98 ? -11.429 1.897 28.202 1.00 89.81 98 VAL A CA 1
ATOM 804 C C . VAL A 1 98 ? -12.287 3.161 28.174 1.00 89.81 98 VAL A C 1
ATOM 806 O O . VAL A 1 98 ? -13.182 3.294 29.008 1.00 89.81 98 VAL A O 1
ATOM 809 N N . ALA A 1 99 ? -12.117 4.014 27.159 1.00 88.19 99 ALA A N 1
ATOM 810 C CA . ALA A 1 99 ? -12.896 5.242 27.000 1.00 88.19 99 ALA A CA 1
ATOM 811 C C . ALA A 1 99 ? -14.408 4.965 26.907 1.00 88.19 99 ALA A C 1
ATOM 813 O O . ALA A 1 99 ? -15.219 5.671 27.507 1.00 88.19 99 ALA A O 1
ATOM 814 N N . GLY A 1 100 ? -14.798 3.899 26.204 1.00 87.94 100 GLY A N 1
ATOM 815 C CA . GLY A 1 100 ? -16.187 3.469 26.078 1.00 87.94 100 GLY A CA 1
ATOM 816 C C . GLY A 1 100 ? -16.797 3.031 27.407 1.00 87.94 100 GLY A C 1
ATOM 817 O O . GLY A 1 100 ? -17.932 3.397 27.702 1.00 87.94 100 GLY A O 1
ATOM 818 N N . LYS A 1 101 ? -16.049 2.302 28.247 1.00 87.25 101 LYS A N 1
ATOM 819 C CA . LYS A 1 101 ? -16.508 1.896 29.589 1.00 87.25 101 LYS A CA 1
ATOM 820 C C . LYS A 1 101 ? -16.631 3.079 30.550 1.00 87.25 101 LYS A C 1
ATOM 822 O O . LYS A 1 101 ? -17.524 3.076 31.392 1.00 87.25 101 LYS A O 1
ATOM 827 N N . GLU A 1 102 ? -15.744 4.064 30.439 1.00 87.19 102 GLU A N 1
ATOM 828 C CA . GLU A 1 102 ? -15.793 5.282 31.258 1.00 87.19 102 GLU A CA 1
ATOM 829 C C . GLU A 1 102 ? -16.953 6.197 30.850 1.00 87.19 102 GLU A C 1
ATOM 831 O O . GLU A 1 102 ? -17.655 6.736 31.706 1.00 87.19 102 GLU A O 1
ATOM 836 N N . THR A 1 103 ? -17.190 6.328 29.543 1.00 86.62 103 THR A N 1
ATOM 837 C CA . THR A 1 103 ? -18.233 7.202 28.987 1.00 86.62 103 THR A CA 1
ATOM 838 C C . THR A 1 103 ? -19.625 6.576 29.118 1.00 86.62 103 THR A C 1
ATOM 840 O O . THR A 1 103 ? -20.588 7.254 29.482 1.00 86.62 103 THR A O 1
ATOM 843 N N . TYR A 1 104 ? -19.747 5.267 28.870 1.00 85.12 104 TYR A N 1
ATOM 844 C CA . TYR A 1 104 ? -21.019 4.548 28.833 1.00 85.12 104 TYR A CA 1
ATOM 845 C C . TYR A 1 104 ? -21.094 3.485 29.937 1.00 85.12 104 TYR A C 1
ATOM 847 O O . TYR A 1 104 ? -20.501 2.410 29.850 1.00 85.12 104 TYR A O 1
ATOM 855 N N . LYS A 1 105 ? -21.887 3.773 30.978 1.00 73.94 105 LYS A N 1
ATOM 856 C CA . LYS A 1 105 ? -21.977 2.961 32.209 1.00 73.94 105 LYS A CA 1
ATOM 857 C C . LYS A 1 105 ? -22.460 1.520 32.001 1.00 73.94 105 LYS A C 1
ATOM 859 O O . LYS A 1 105 ? -22.074 0.644 32.769 1.00 73.94 105 LYS A O 1
ATOM 864 N N . ILE A 1 106 ? -23.321 1.264 31.016 1.00 60.47 106 ILE A N 1
ATOM 865 C CA . ILE A 1 106 ? -23.834 -0.073 30.689 1.00 60.47 106 ILE A CA 1
ATOM 866 C C . ILE A 1 106 ? -24.008 -0.134 29.178 1.00 60.47 106 ILE A C 1
ATOM 868 O O . ILE A 1 106 ? -24.793 0.622 28.618 1.00 60.47 106 ILE A O 1
ATOM 872 N N . THR A 1 107 ? -23.268 -1.026 28.532 1.00 69.00 107 THR A N 1
ATOM 873 C CA . THR A 1 107 ? -23.357 -1.269 27.089 1.00 69.00 107 THR A CA 1
ATOM 874 C C . THR A 1 107 ? -23.388 -2.761 26.819 1.00 69.00 107 THR A C 1
ATOM 876 O O . THR A 1 107 ? -22.554 -3.530 27.320 1.00 69.00 107 THR A O 1
ATOM 879 N N . THR A 1 108 ? -24.367 -3.160 26.017 1.00 80.06 108 THR A N 1
ATOM 880 C CA . THR A 1 108 ? -24.489 -4.491 25.427 1.00 80.06 108 THR A CA 1
ATOM 881 C C . THR A 1 108 ? -23.330 -4.756 24.462 1.00 80.06 108 THR A C 1
ATOM 883 O O . THR A 1 108 ? -22.655 -3.841 23.990 1.00 80.06 108 THR A O 1
ATOM 886 N N . VAL A 1 109 ? -23.083 -6.026 24.128 1.00 77.56 109 VAL A N 1
ATOM 887 C CA . VAL A 1 109 ? -22.018 -6.396 23.174 1.00 77.56 109 VAL A CA 1
ATOM 888 C C . VAL A 1 109 ? -22.234 -5.744 21.800 1.00 77.56 109 VAL A C 1
ATOM 890 O O . VAL A 1 109 ? -21.259 -5.403 21.135 1.00 77.56 109 VAL A O 1
ATOM 893 N N . ALA A 1 110 ? -23.488 -5.536 21.387 1.00 78.44 110 ALA A N 1
ATOM 894 C CA . ALA A 1 110 ? -23.822 -4.880 20.125 1.00 78.44 110 ALA A CA 1
ATOM 895 C C . ALA A 1 110 ? -23.421 -3.395 20.120 1.00 78.44 110 ALA A C 1
ATOM 897 O O . ALA A 1 110 ? -22.781 -2.944 19.174 1.00 78.44 110 ALA A O 1
ATOM 898 N N . GLU A 1 111 ? -23.706 -2.663 21.198 1.00 79.81 111 GLU A N 1
ATOM 899 C CA . GLU A 1 111 ? -23.332 -1.246 21.332 1.00 79.81 111 GLU A CA 1
ATOM 900 C C . GLU A 1 111 ? -21.811 -1.068 21.400 1.00 79.81 111 GLU A C 1
ATOM 902 O O . GLU A 1 111 ? -21.265 -0.149 20.796 1.00 79.81 111 GLU A O 1
ATOM 907 N N . ARG A 1 112 ? -21.093 -2.001 22.042 1.00 80.31 112 ARG A N 1
ATOM 908 C CA . ARG A 1 112 ? -19.620 -1.965 22.073 1.00 80.31 112 ARG A CA 1
ATOM 909 C C . ARG A 1 112 ? -18.980 -2.100 20.696 1.00 80.31 112 ARG A C 1
ATOM 911 O O . ARG A 1 112 ? -17.899 -1.564 20.484 1.00 80.31 112 ARG A O 1
ATOM 918 N N . ARG A 1 113 ? -19.618 -2.802 19.755 1.00 81.25 113 ARG A N 1
ATOM 919 C CA . ARG A 1 113 ? -19.111 -2.903 18.374 1.00 81.25 113 ARG A CA 1
ATOM 920 C C . ARG A 1 113 ? -19.206 -1.572 17.629 1.00 81.25 113 ARG A C 1
ATOM 922 O O . ARG A 1 113 ? -18.396 -1.325 16.746 1.00 81.25 113 ARG A O 1
ATOM 929 N N . GLN A 1 114 ? -20.147 -0.713 18.013 1.00 84.56 114 GLN A N 1
ATOM 930 C CA . GLN A 1 114 ? -20.335 0.611 17.416 1.00 84.56 114 GLN A CA 1
ATOM 931 C C . GLN A 1 114 ? -19.386 1.668 18.004 1.00 84.56 114 GLN A C 1
ATOM 933 O O . GLN A 1 114 ? -19.246 2.748 17.439 1.00 84.56 114 GLN A O 1
ATOM 938 N N . TRP A 1 115 ? -18.670 1.363 19.092 1.00 85.44 115 TRP A N 1
ATOM 939 C CA . TRP A 1 115 ? -17.714 2.290 19.711 1.00 85.44 115 TRP A CA 1
ATOM 940 C C . TRP A 1 115 ? -16.582 2.722 18.782 1.00 85.44 115 TRP A C 1
ATOM 942 O O . TRP A 1 115 ? -16.119 3.854 18.868 1.00 85.44 115 TRP A O 1
ATOM 952 N N . ALA A 1 116 ? -16.174 1.846 17.863 1.00 82.94 116 ALA A N 1
ATOM 953 C CA . ALA A 1 116 ? -15.191 2.164 16.833 1.00 82.94 116 ALA A CA 1
ATOM 954 C C . ALA A 1 116 ? -15.666 3.269 15.874 1.00 82.94 116 ALA A C 1
ATOM 956 O O . ALA A 1 116 ? -14.841 3.917 15.231 1.00 82.94 116 ALA A O 1
ATOM 957 N N . GLU A 1 117 ? -16.980 3.480 15.759 1.00 85.25 117 GLU A N 1
ATOM 958 C CA . GLU A 1 117 ? -17.591 4.469 14.873 1.00 85.25 117 GLU A CA 1
ATOM 959 C C . GLU A 1 117 ? -18.014 5.752 15.601 1.00 85.25 117 GLU A C 1
ATOM 961 O O . GLU A 1 117 ? -18.112 6.799 14.954 1.00 85.25 117 GLU A O 1
ATOM 966 N N . ASP A 1 118 ? -18.166 5.686 16.925 1.00 86.44 118 ASP A N 1
ATOM 967 C CA . ASP A 1 118 ? -18.611 6.778 17.789 1.00 86.44 118 ASP A CA 1
ATOM 968 C C . ASP A 1 118 ? -17.668 8.002 17.721 1.00 86.44 118 ASP A C 1
ATOM 970 O O . ASP A 1 118 ? -16.466 7.884 17.991 1.00 86.44 118 ASP A O 1
ATOM 974 N N . PRO A 1 119 ? -18.183 9.200 17.379 1.00 87.00 119 PRO A N 1
ATOM 975 C CA . PRO A 1 119 ? -17.368 10.405 17.253 1.00 87.00 119 PRO A CA 1
ATOM 976 C C . PRO A 1 119 ? -16.728 10.860 18.572 1.00 87.00 119 PRO A C 1
ATOM 978 O O . PRO A 1 119 ? -15.626 11.408 18.543 1.00 87.00 119 PRO A O 1
ATOM 981 N N . VAL A 1 120 ? -17.371 10.628 19.722 1.00 87.44 120 VAL A N 1
ATOM 982 C CA . VAL A 1 120 ? -16.836 11.015 21.038 1.00 87.44 120 VAL A CA 1
ATOM 983 C C . VAL A 1 120 ? -15.655 10.123 21.399 1.00 87.44 120 VAL A C 1
ATOM 985 O O . VAL A 1 120 ? -14.598 10.616 21.788 1.00 87.44 120 VAL A O 1
ATOM 988 N N . LEU A 1 121 ? -15.795 8.811 21.204 1.00 87.56 121 LEU A N 1
ATOM 989 C CA . LEU A 1 121 ? -14.718 7.864 21.496 1.00 87.56 121 LEU A CA 1
ATOM 990 C C . LEU A 1 121 ? -13.542 8.020 20.529 1.00 87.56 121 LEU A C 1
ATOM 992 O O . LEU A 1 121 ? -12.393 7.950 20.960 1.00 87.56 121 LEU A O 1
ATOM 996 N N . LYS A 1 122 ? -13.803 8.335 19.254 1.00 88.75 122 LYS A N 1
ATOM 997 C CA . LYS A 1 122 ? -12.757 8.704 18.284 1.00 88.75 122 LYS A CA 1
ATOM 998 C C . LYS A 1 122 ? -11.991 9.962 18.682 1.00 88.75 122 LYS A C 1
ATOM 1000 O O . LYS A 1 122 ? -10.788 10.025 18.454 1.00 88.75 122 LYS A O 1
ATOM 1005 N N . ALA A 1 123 ? -12.656 10.955 19.274 1.00 87.94 123 ALA A N 1
ATOM 1006 C CA . ALA A 1 123 ? -11.980 12.164 19.743 1.00 87.94 123 ALA A CA 1
ATOM 1007 C C . ALA A 1 123 ? -11.006 11.878 20.901 1.00 87.94 123 ALA A C 1
ATOM 1009 O O . ALA A 1 123 ? -10.008 12.580 21.038 1.00 87.94 123 ALA A O 1
ATOM 1010 N N . ILE A 1 124 ? -11.273 10.840 21.702 1.00 87.56 124 ILE A N 1
ATOM 1011 C CA . ILE A 1 124 ? -10.424 10.427 22.829 1.00 87.56 124 ILE A CA 1
ATOM 1012 C C . ILE A 1 124 ? -9.303 9.490 22.363 1.00 87.56 124 ILE A C 1
ATOM 1014 O O . ILE A 1 124 ? -8.136 9.728 22.659 1.00 87.56 124 ILE A O 1
ATOM 1018 N N . ALA A 1 125 ? -9.650 8.421 21.643 1.00 87.06 125 ALA A N 1
ATOM 1019 C CA . ALA A 1 125 ? -8.706 7.381 21.232 1.00 87.06 125 ALA A CA 1
ATOM 1020 C C . ALA A 1 125 ? -7.878 7.753 19.992 1.00 87.06 125 ALA A C 1
ATOM 1022 O O . ALA A 1 125 ? -6.870 7.111 19.702 1.00 87.06 125 ALA A O 1
ATOM 1023 N N . GLY A 1 126 ? -8.302 8.777 19.251 1.00 88.12 126 GLY A N 1
ATOM 1024 C CA . GLY A 1 126 ? -7.718 9.146 17.971 1.00 88.12 126 GLY A CA 1
ATOM 1025 C C . GLY A 1 126 ? -8.231 8.291 16.804 1.00 88.12 126 GLY A C 1
ATOM 1026 O O . GLY A 1 126 ? -9.074 7.399 16.972 1.00 88.12 126 GLY A O 1
ATOM 1027 N N . PRO A 1 127 ? -7.752 8.577 15.581 1.00 87.25 127 PRO A N 1
ATOM 1028 C CA . PRO A 1 127 ? -8.130 7.814 14.402 1.00 87.25 127 PRO A CA 1
ATOM 1029 C C . PRO A 1 127 ? -7.623 6.374 14.509 1.00 87.25 127 PRO A C 1
ATOM 1031 O O . PRO A 1 127 ? -6.532 6.121 15.020 1.00 87.25 127 PRO A O 1
ATOM 1034 N N . ARG A 1 128 ? -8.407 5.433 13.975 1.00 88.56 128 ARG A N 1
ATOM 1035 C CA . ARG A 1 128 ? -7.954 4.051 13.815 1.00 88.56 128 ARG A CA 1
ATOM 1036 C C . ARG A 1 128 ? -6.684 4.031 12.951 1.00 88.56 128 ARG A C 1
ATOM 1038 O O . ARG A 1 128 ? -6.644 4.771 11.963 1.00 88.56 128 ARG A O 1
ATOM 1045 N N . PRO A 1 129 ? -5.681 3.192 13.274 1.00 87.94 129 PRO A N 1
ATOM 1046 C CA . PRO A 1 129 ? -4.524 3.001 12.412 1.00 87.94 129 PRO A CA 1
ATOM 1047 C C . PRO A 1 129 ? -4.945 2.704 10.971 1.00 87.94 129 PRO A C 1
ATOM 1049 O O . PRO A 1 129 ? -5.822 1.874 10.725 1.00 87.94 129 PRO A O 1
ATOM 1052 N N . PHE A 1 130 ? -4.321 3.406 10.028 1.00 88.50 130 PHE A N 1
ATOM 1053 C CA . PHE A 1 130 ? -4.494 3.182 8.601 1.00 88.50 130 PHE A CA 1
ATOM 1054 C C . PHE A 1 130 ? -3.139 2.831 7.979 1.00 88.50 130 PHE A C 1
ATOM 1056 O O . PHE A 1 130 ? -2.169 3.557 8.228 1.00 88.50 130 PHE A O 1
ATOM 1063 N N . PRO A 1 131 ? -3.060 1.781 7.145 1.00 92.06 131 PRO A N 1
ATOM 1064 C CA . PRO A 1 131 ? -4.100 0.785 6.836 1.00 92.06 131 PRO A CA 1
ATOM 1065 C C . PRO A 1 131 ? -4.372 -0.194 7.996 1.00 92.06 131 PRO A C 1
ATOM 1067 O O . PRO A 1 131 ? -3.546 -0.345 8.895 1.00 92.06 131 PRO A O 1
ATOM 1070 N N . THR A 1 132 ? -5.530 -0.864 7.971 1.00 92.19 132 THR A N 1
ATOM 1071 C CA . THR A 1 132 ? -5.883 -1.910 8.953 1.00 92.19 132 THR A CA 1
ATOM 1072 C C . THR A 1 132 ? -5.178 -3.232 8.640 1.00 92.19 132 THR A C 1
ATOM 1074 O O . THR A 1 132 ? -4.729 -3.456 7.512 1.00 92.19 132 THR A O 1
ATOM 1077 N N . MET A 1 133 ? -5.120 -4.150 9.612 1.00 92.06 133 MET A N 1
ATOM 1078 C CA . MET A 1 133 ? -4.553 -5.487 9.392 1.00 92.06 133 MET A CA 1
ATOM 1079 C C . MET A 1 133 ? -5.238 -6.231 8.240 1.00 92.06 133 MET A C 1
ATOM 1081 O O . MET A 1 133 ? -4.572 -6.810 7.386 1.00 92.06 133 MET A O 1
ATOM 1085 N N . GLU A 1 134 ? -6.568 -6.180 8.181 1.00 91.88 134 GLU A N 1
ATOM 1086 C CA . GLU A 1 134 ? -7.355 -6.831 7.128 1.00 91.88 134 GLU A CA 1
ATOM 1087 C C . GLU A 1 134 ? -6.996 -6.296 5.737 1.00 91.88 134 GLU A C 1
ATOM 1089 O O . GLU A 1 134 ? -6.829 -7.077 4.800 1.00 91.88 134 GLU A O 1
ATOM 1094 N N . MET A 1 135 ? -6.802 -4.978 5.614 1.00 94.19 135 MET A N 1
ATOM 1095 C CA . MET A 1 135 ? -6.375 -4.354 4.362 1.00 94.19 135 MET A CA 1
ATOM 1096 C C . MET A 1 135 ? -4.969 -4.800 3.961 1.00 94.19 135 MET A C 1
ATOM 1098 O O . MET A 1 135 ? -4.737 -5.101 2.794 1.00 94.19 135 MET A O 1
ATOM 1102 N N . LEU A 1 136 ? -4.032 -4.883 4.908 1.00 93.62 136 LEU A N 1
ATOM 1103 C CA . LEU A 1 136 ? -2.675 -5.349 4.617 1.00 93.62 136 LEU A CA 1
ATOM 1104 C C . LEU A 1 136 ? -2.643 -6.821 4.197 1.00 93.62 136 LEU A C 1
ATOM 1106 O O . LEU A 1 136 ? -1.922 -7.167 3.264 1.00 93.62 136 LEU A O 1
ATOM 1110 N N . VAL A 1 137 ? -3.454 -7.675 4.825 1.00 94.38 137 VAL A N 1
ATOM 1111 C CA . VAL A 1 137 ? -3.593 -9.085 4.429 1.00 94.38 137 VAL A CA 1
ATOM 1112 C C . VAL A 1 137 ? -4.193 -9.201 3.027 1.00 94.38 137 VAL A C 1
ATOM 1114 O O . VAL A 1 137 ? -3.671 -9.946 2.200 1.00 94.38 137 VAL A O 1
ATOM 1117 N N . ALA A 1 138 ? -5.257 -8.450 2.731 1.00 93.00 138 ALA A N 1
ATOM 1118 C CA . ALA A 1 138 ? -5.871 -8.434 1.406 1.00 93.00 138 ALA A CA 1
ATOM 1119 C C . ALA A 1 138 ? -4.891 -7.932 0.330 1.00 93.00 138 ALA A C 1
ATOM 1121 O O . ALA A 1 138 ? -4.735 -8.570 -0.711 1.00 93.00 138 ALA A O 1
ATOM 1122 N N . ALA A 1 139 ? -4.159 -6.850 0.608 1.00 93.50 139 ALA A N 1
ATOM 1123 C CA . ALA A 1 139 ? -3.141 -6.315 -0.290 1.00 93.50 139 ALA A CA 1
ATOM 1124 C C . ALA A 1 139 ? -1.995 -7.310 -0.530 1.00 93.50 139 ALA A C 1
ATOM 1126 O O . ALA A 1 139 ? -1.622 -7.546 -1.676 1.00 93.50 139 ALA A O 1
ATOM 1127 N N . ARG A 1 140 ? -1.484 -7.961 0.524 1.00 93.69 140 ARG A N 1
ATOM 1128 C CA . ARG A 1 140 ? -0.467 -9.023 0.418 1.00 93.69 140 ARG A CA 1
ATOM 1129 C C . ARG A 1 140 ? -0.930 -10.174 -0.476 1.00 93.69 140 ARG A C 1
ATOM 1131 O O . ARG A 1 140 ? -0.129 -10.720 -1.227 1.00 93.69 140 ARG A O 1
ATOM 1138 N N . ASN A 1 141 ? -2.216 -10.514 -0.416 1.00 91.75 141 ASN A N 1
ATOM 1139 C CA . ASN A 1 141 ? -2.827 -11.560 -1.236 1.00 91.75 141 ASN A CA 1
ATOM 1140 C C . ASN A 1 141 ? -3.146 -11.113 -2.675 1.00 91.75 141 ASN A C 1
ATOM 1142 O O . ASN A 1 141 ? -3.677 -11.911 -3.446 1.00 91.75 141 ASN A O 1
ATOM 1146 N N . GLY A 1 142 ? -2.825 -9.873 -3.054 1.00 88.06 142 GLY A N 1
ATOM 1147 C CA . GLY A 1 142 ? -3.002 -9.388 -4.420 1.00 88.06 142 GLY A CA 1
ATOM 1148 C C . GLY A 1 142 ? -4.300 -8.622 -4.673 1.00 88.06 142 GLY A C 1
ATOM 1149 O O . GLY A 1 142 ? -4.707 -8.519 -5.830 1.00 88.06 142 GLY A O 1
ATOM 1150 N N . ASP A 1 143 ? -4.965 -8.080 -3.643 1.00 90.06 143 ASP A N 1
ATOM 1151 C CA . ASP A 1 143 ? -6.139 -7.222 -3.852 1.00 90.06 143 ASP A CA 1
ATOM 1152 C C . ASP A 1 143 ? -5.780 -6.023 -4.744 1.00 90.06 143 ASP A C 1
ATOM 1154 O O . ASP A 1 143 ? -5.038 -5.112 -4.361 1.00 90.06 143 ASP A O 1
ATOM 1158 N N . ARG A 1 144 ? -6.333 -6.023 -5.959 1.00 86.94 144 ARG A N 1
ATOM 1159 C CA . ARG A 1 144 ? -6.003 -5.043 -6.996 1.00 86.94 144 ARG A CA 1
ATOM 1160 C C . ARG A 1 144 ? -6.355 -3.616 -6.598 1.00 86.94 144 ARG A C 1
ATOM 1162 O O . ARG A 1 144 ? -5.632 -2.695 -6.971 1.00 86.94 144 ARG A O 1
ATOM 1169 N N . ASN A 1 145 ? -7.450 -3.421 -5.867 1.00 87.31 145 ASN A N 1
ATOM 1170 C CA . ASN A 1 145 ? -7.909 -2.088 -5.491 1.00 87.31 145 ASN A CA 1
ATOM 1171 C C . ASN A 1 145 ? -6.983 -1.487 -4.440 1.00 87.31 145 ASN A C 1
ATOM 1173 O O . ASN A 1 145 ? -6.593 -0.330 -4.562 1.00 87.31 145 ASN A O 1
ATOM 1177 N N . LEU A 1 146 ? -6.585 -2.287 -3.449 1.00 91.19 146 LEU A N 1
ATOM 1178 C CA . LEU A 1 146 ? -5.655 -1.855 -2.406 1.00 91.19 146 LEU A CA 1
ATOM 1179 C C . LEU A 1 146 ? -4.234 -1.665 -2.936 1.00 91.19 146 LEU A C 1
ATOM 1181 O O . LEU A 1 146 ? -3.500 -0.822 -2.435 1.00 91.19 146 LEU A O 1
ATOM 1185 N N . LEU A 1 147 ? -3.850 -2.405 -3.974 1.00 89.50 147 LEU A N 1
ATOM 1186 C CA . LEU A 1 147 ? -2.541 -2.263 -4.605 1.00 89.50 147 LEU A CA 1
ATOM 1187 C C . LEU A 1 147 ? -2.478 -1.148 -5.660 1.00 89.50 147 LEU A C 1
ATOM 1189 O O . LEU A 1 147 ? -1.387 -0.870 -6.157 1.00 89.50 147 LEU A O 1
ATOM 1193 N N . GLY A 1 148 ? -3.598 -0.505 -6.004 1.00 86.38 148 GLY A N 1
ATOM 1194 C CA . GLY A 1 148 ? -3.638 0.526 -7.048 1.00 86.38 148 GLY A CA 1
ATOM 1195 C C . GLY A 1 148 ? -3.494 -0.037 -8.469 1.00 86.38 148 GLY A C 1
ATOM 1196 O O . GLY A 1 148 ? -3.056 0.668 -9.371 1.00 86.38 148 GLY A O 1
ATOM 1197 N N . LEU A 1 149 ? -3.872 -1.301 -8.675 1.00 85.56 149 LEU A N 1
ATOM 1198 C CA . LEU A 1 149 ? -3.773 -2.052 -9.935 1.00 85.56 149 LEU A CA 1
ATOM 1199 C C . LEU A 1 149 ? -5.067 -1.992 -10.766 1.00 85.56 149 LEU A C 1
ATOM 1201 O O . LEU A 1 149 ? -5.388 -2.923 -11.513 1.00 85.56 149 LEU A O 1
ATOM 1205 N N . ALA A 1 150 ? -5.856 -0.927 -10.612 1.00 79.94 150 ALA A N 1
ATOM 1206 C CA . ALA A 1 150 ? -7.083 -0.736 -11.387 1.00 79.94 150 ALA A CA 1
ATOM 1207 C C . ALA A 1 150 ? -6.792 -0.468 -12.870 1.00 79.94 150 ALA A C 1
ATOM 1209 O O . ALA A 1 150 ? -7.544 -0.905 -13.742 1.00 79.94 150 ALA A O 1
ATOM 1210 N N . THR A 1 151 ? -5.679 0.202 -13.144 1.00 78.69 151 THR A N 1
ATOM 1211 C CA . THR A 1 151 ? -5.093 0.369 -14.469 1.00 78.69 151 THR A CA 1
ATOM 1212 C C . THR A 1 151 ? -3.772 -0.388 -14.528 1.00 78.69 151 THR A C 1
ATOM 1214 O O . THR A 1 151 ? -3.080 -0.566 -13.524 1.00 78.69 151 THR A O 1
ATOM 1217 N N . ASP A 1 152 ? -3.425 -0.870 -15.712 1.00 77.62 152 ASP A N 1
ATOM 1218 C CA . ASP A 1 152 ? -2.099 -1.400 -15.982 1.00 77.62 152 ASP A CA 1
ATOM 1219 C C . ASP A 1 152 ? -1.082 -0.255 -15.873 1.00 77.62 152 ASP A C 1
ATOM 1221 O O . ASP A 1 152 ? -1.200 0.775 -16.537 1.00 77.62 152 ASP A O 1
ATOM 1225 N N . VAL A 1 153 ? -0.082 -0.429 -15.011 1.00 76.94 153 VAL A N 1
ATOM 1226 C CA . VAL A 1 153 ? 0.930 0.594 -14.708 1.00 76.94 153 VAL A CA 1
ATOM 1227 C C . VAL A 1 153 ? 1.834 0.900 -15.912 1.00 76.94 153 VAL A C 1
ATOM 1229 O O . VAL A 1 153 ? 2.416 1.982 -16.002 1.00 76.94 153 VAL A O 1
ATOM 1232 N N . LYS A 1 154 ? 1.974 -0.043 -16.850 1.00 75.12 154 LYS A N 1
ATOM 1233 C CA . LYS A 1 154 ? 2.858 0.067 -18.017 1.00 75.12 154 LYS A CA 1
ATOM 1234 C C . LYS A 1 154 ? 2.134 0.691 -19.205 1.00 75.12 154 LYS A C 1
ATOM 1236 O O . LYS A 1 154 ? 2.719 1.522 -19.900 1.00 75.12 154 LYS A O 1
ATOM 1241 N N . THR A 1 155 ? 0.887 0.294 -19.448 1.00 76.06 155 THR A N 1
ATOM 1242 C CA . THR A 1 155 ? 0.105 0.740 -20.617 1.00 76.06 155 THR A CA 1
ATOM 1243 C C . THR A 1 155 ? -0.911 1.834 -20.290 1.00 76.06 155 THR A C 1
ATOM 1245 O O . THR A 1 155 ? -1.402 2.496 -21.202 1.00 76.06 155 THR A O 1
ATOM 1248 N N . GLY A 1 156 ? -1.247 2.031 -19.013 1.00 71.62 156 GLY A N 1
ATOM 1249 C CA . GLY A 1 156 ? -2.314 2.927 -18.567 1.00 71.62 156 GLY A CA 1
ATOM 1250 C C . GLY A 1 156 ? -3.724 2.419 -18.884 1.00 71.62 156 GLY A C 1
ATOM 1251 O O . GLY A 1 156 ? -4.692 3.138 -18.645 1.00 71.62 156 GLY A O 1
ATOM 1252 N N . THR A 1 157 ? -3.866 1.206 -19.432 1.00 76.94 157 THR A N 1
ATOM 1253 C CA . THR A 1 157 ? -5.170 0.646 -19.810 1.00 76.94 157 THR A CA 1
ATOM 1254 C C . THR A 1 157 ? -5.914 0.138 -18.586 1.00 76.94 157 THR A C 1
ATOM 1256 O O . THR A 1 157 ? -5.320 -0.496 -17.716 1.00 76.94 157 THR A O 1
ATOM 1259 N N . LEU A 1 158 ? -7.221 0.379 -18.521 1.00 75.38 158 LEU A N 1
ATOM 1260 C CA . LEU A 1 158 ? -8.056 -0.110 -17.429 1.00 75.38 158 LEU A CA 1
ATOM 1261 C C . LEU A 1 158 ? -8.108 -1.641 -17.452 1.00 75.38 158 LEU A C 1
ATOM 1263 O O . LEU A 1 158 ? -8.258 -2.248 -18.513 1.00 75.38 158 LEU A O 1
ATOM 1267 N N . HIS A 1 159 ? -7.948 -2.279 -16.293 1.00 74.19 159 HIS A N 1
ATOM 1268 C CA . HIS A 1 159 ? -7.978 -3.733 -16.244 1.00 74.19 159 HIS A CA 1
ATOM 1269 C C . HIS A 1 159 ? -9.412 -4.238 -16.501 1.00 74.19 159 HIS A C 1
ATOM 1271 O O . HIS A 1 159 ? -10.365 -3.698 -15.931 1.00 74.19 159 HIS A O 1
ATOM 1277 N N . PRO A 1 160 ? -9.597 -5.305 -17.301 1.00 73.31 160 PRO A N 1
ATOM 1278 C CA . PRO A 1 160 ? -10.908 -5.891 -17.590 1.00 73.31 160 PRO A CA 1
ATOM 1279 C C . PRO A 1 160 ? -11.801 -6.131 -16.362 1.00 73.31 160 PRO A C 1
ATOM 1281 O O . PRO A 1 160 ? -13.015 -5.935 -16.424 1.00 73.31 160 PRO A O 1
ATOM 1284 N N . GLU A 1 161 ? -11.208 -6.549 -15.243 1.00 74.75 161 GLU A N 1
ATOM 1285 C CA . GLU A 1 161 ? -11.925 -6.886 -14.003 1.00 74.75 161 GLU A CA 1
ATOM 1286 C C . GLU A 1 161 ? -12.462 -5.669 -13.247 1.00 74.75 161 GLU A C 1
ATOM 1288 O O . GLU A 1 161 ? -13.544 -5.743 -12.649 1.00 74.75 161 GLU A O 1
ATOM 1293 N N . THR A 1 162 ? -11.716 -4.564 -13.287 1.00 72.81 162 THR A N 1
ATOM 1294 C CA . THR A 1 162 ? -12.023 -3.307 -12.594 1.00 72.81 162 THR A CA 1
ATOM 1295 C C . THR A 1 162 ? -12.867 -2.366 -13.444 1.00 72.81 162 THR A C 1
ATOM 1297 O O . THR A 1 162 ? -13.414 -1.401 -12.917 1.00 72.81 162 THR A O 1
ATOM 1300 N N . MET A 1 163 ? -13.035 -2.679 -14.730 1.00 80.88 163 MET A N 1
ATOM 1301 C CA . MET A 1 163 ? -13.868 -1.919 -15.649 1.00 80.88 163 MET A CA 1
ATOM 1302 C C . MET A 1 163 ? -15.331 -1.900 -15.202 1.00 80.88 163 MET A C 1
ATOM 1304 O O . MET A 1 163 ? -15.931 -2.928 -14.866 1.00 80.88 163 MET A O 1
ATOM 1308 N N . THR A 1 164 ? -15.926 -0.713 -15.205 1.00 83.88 164 THR A N 1
ATOM 1309 C CA . THR A 1 164 ? -17.357 -0.507 -14.972 1.00 83.88 164 THR A CA 1
ATOM 1310 C C . THR A 1 164 ? -18.157 -0.719 -16.256 1.00 83.88 164 THR A C 1
ATOM 1312 O O . THR A 1 164 ? -17.633 -0.619 -17.364 1.00 83.88 164 THR A O 1
ATOM 1315 N N . TYR A 1 165 ? -19.467 -0.963 -16.134 1.00 81.94 165 TYR A N 1
ATOM 1316 C CA . TYR A 1 165 ? -20.336 -1.068 -17.314 1.00 81.94 165 TYR A CA 1
ATOM 1317 C C . TYR A 1 165 ? -20.324 0.220 -18.149 1.00 81.94 165 TYR A C 1
ATOM 1319 O O . TYR A 1 165 ? -20.344 0.173 -19.373 1.00 81.94 165 TYR A O 1
ATOM 1327 N N . THR A 1 166 ? -20.254 1.382 -17.500 1.00 83.25 166 THR A N 1
ATOM 1328 C CA . THR A 1 166 ? -20.185 2.684 -18.171 1.00 83.25 166 THR A CA 1
ATOM 1329 C C . THR A 1 166 ? -18.912 2.854 -18.996 1.00 83.25 166 THR A C 1
ATOM 1331 O O . THR A 1 166 ? -18.990 3.312 -20.136 1.00 83.25 166 THR A O 1
ATOM 1334 N N . GLU A 1 167 ? -17.760 2.444 -18.460 1.00 83.12 167 GLU A N 1
ATOM 1335 C CA . GLU A 1 167 ? -16.479 2.469 -19.179 1.00 83.12 167 GLU A CA 1
ATOM 1336 C C . GLU A 1 167 ? -16.491 1.468 -20.335 1.00 83.12 167 GLU A C 1
ATOM 1338 O O . GLU A 1 167 ? -16.197 1.841 -21.470 1.00 83.12 167 GLU A O 1
ATOM 1343 N N . PHE A 1 168 ? -16.975 0.249 -20.088 1.00 84.62 168 PHE A N 1
ATOM 1344 C CA . PHE A 1 168 ? -17.112 -0.780 -21.115 1.00 84.62 168 PHE A CA 1
ATOM 1345 C C . PHE A 1 168 ? -17.996 -0.324 -22.278 1.00 84.62 168 PHE A C 1
ATOM 1347 O O . PHE A 1 168 ? -17.638 -0.496 -23.443 1.00 84.62 168 PHE A O 1
ATOM 1354 N N . VAL A 1 169 ? -19.142 0.297 -21.975 1.00 84.81 169 VAL A N 1
ATOM 1355 C CA . VAL A 1 169 ? -20.023 0.880 -22.992 1.00 84.81 169 VAL A CA 1
ATOM 1356 C C . VAL A 1 169 ? -19.278 1.957 -23.766 1.00 84.81 169 VAL A C 1
ATOM 1358 O O . VAL A 1 169 ? -19.391 1.985 -24.983 1.00 84.81 169 VAL A O 1
ATOM 1361 N N . SER A 1 170 ? -18.517 2.834 -23.109 1.00 82.62 170 SER A N 1
ATOM 1362 C CA . SER A 1 170 ? -17.791 3.904 -23.801 1.00 82.62 170 SER A CA 1
ATOM 1363 C C . SER A 1 170 ? -16.752 3.373 -24.798 1.00 82.62 170 SER A C 1
ATOM 1365 O O . SER A 1 170 ? -16.673 3.896 -25.912 1.00 82.62 170 SER A O 1
ATOM 1367 N N . GLU A 1 171 ? -16.053 2.290 -24.452 1.00 80.50 171 GLU A N 1
ATOM 1368 C CA . GLU A 1 171 ? -15.062 1.636 -25.313 1.00 80.50 171 GLU A CA 1
ATOM 1369 C C . GLU A 1 171 ? -15.716 0.824 -26.442 1.00 80.50 171 GLU A C 1
ATOM 1371 O O . GLU A 1 171 ? -15.242 0.836 -27.577 1.00 80.50 171 GLU A O 1
ATOM 1376 N N . ASN A 1 172 ? -16.855 0.178 -26.169 1.00 83.12 172 ASN A N 1
ATOM 1377 C CA . ASN A 1 172 ? -17.503 -0.758 -27.095 1.00 83.12 172 ASN A CA 1
ATOM 1378 C C . ASN A 1 172 ? -18.721 -0.180 -27.831 1.00 83.12 172 ASN A C 1
ATOM 1380 O O . ASN A 1 172 ? -19.365 -0.878 -28.617 1.00 83.12 172 ASN A O 1
ATOM 1384 N N . ARG A 1 173 ? -19.057 1.103 -27.629 1.00 83.25 173 ARG A N 1
ATOM 1385 C CA . ARG A 1 173 ? -20.212 1.746 -28.286 1.00 83.25 173 ARG A CA 1
ATOM 1386 C C . ARG A 1 173 ? -20.076 1.776 -29.800 1.00 83.25 173 ARG A C 1
ATOM 1388 O O . ARG A 1 173 ? -21.086 1.901 -30.489 1.00 83.25 173 ARG A O 1
ATOM 1395 N N . ARG A 1 174 ? -18.854 1.714 -30.325 1.00 82.75 174 ARG A N 1
ATOM 1396 C CA . ARG A 1 174 ? -18.590 1.652 -31.761 1.00 82.75 174 ARG A CA 1
ATOM 1397 C C . ARG A 1 174 ? -18.060 0.273 -32.136 1.00 82.75 174 ARG A C 1
ATOM 1399 O O . ARG A 1 174 ? -17.364 -0.373 -31.361 1.00 82.75 174 ARG A O 1
ATOM 1406 N N . ASN A 1 175 ? -18.425 -0.201 -33.318 1.00 80.12 175 ASN A N 1
ATOM 1407 C CA . ASN A 1 175 ? -17.807 -1.385 -33.901 1.00 80.12 175 ASN A CA 1
ATOM 1408 C C . ASN A 1 175 ? -16.461 -1.034 -34.559 1.00 80.12 175 ASN A C 1
ATOM 1410 O O . ASN A 1 175 ? -16.074 0.134 -34.628 1.00 80.12 175 ASN A O 1
ATOM 1414 N N . GLU A 1 176 ? -15.773 -2.046 -35.083 1.00 78.38 176 GLU A N 1
ATOM 1415 C CA . GLU A 1 176 ? -14.492 -1.916 -35.798 1.00 78.38 176 GLU A CA 1
ATOM 1416 C C . GLU A 1 176 ? -14.547 -0.974 -37.021 1.00 78.38 176 GLU A C 1
ATOM 1418 O O . GLU A 1 176 ? -13.530 -0.431 -37.440 1.00 78.38 176 GLU A O 1
ATOM 1423 N N . PHE A 1 177 ? -15.747 -0.699 -37.544 1.00 78.88 177 PHE A N 1
ATOM 1424 C CA . PHE A 1 177 ? -16.000 0.232 -38.649 1.00 78.88 177 PHE A CA 1
ATOM 1425 C C . PHE A 1 177 ? -16.488 1.615 -38.183 1.00 78.88 177 PHE A C 1
ATOM 1427 O O . PHE A 1 177 ? -16.969 2.414 -38.989 1.00 78.88 177 PHE A O 1
ATOM 1434 N N . GLY A 1 178 ? -16.428 1.903 -36.880 1.00 77.81 178 GLY A N 1
ATOM 1435 C CA . GLY A 1 178 ? -16.828 3.184 -36.295 1.00 77.81 178 GLY A CA 1
ATOM 1436 C C . GLY A 1 178 ? -18.341 3.430 -36.212 1.00 77.81 178 GLY A C 1
ATOM 1437 O O . GLY A 1 178 ? -18.748 4.521 -35.804 1.00 77.81 178 GLY A O 1
ATOM 1438 N N . LYS A 1 179 ? -19.187 2.451 -36.562 1.00 84.56 179 LYS A N 1
ATOM 1439 C CA . LYS A 1 179 ? -20.653 2.548 -36.449 1.00 84.56 179 LYS 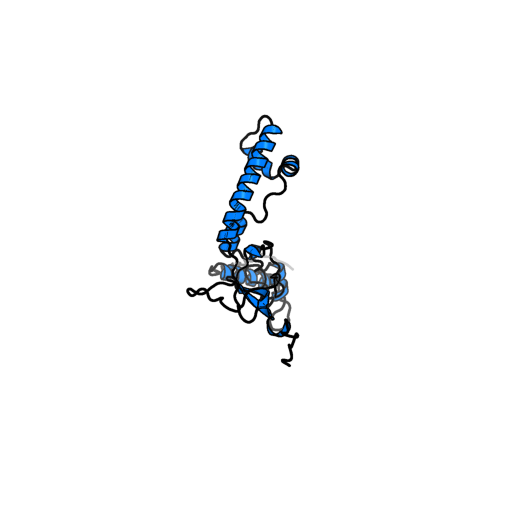A CA 1
ATOM 1440 C C . LYS A 1 179 ? -21.102 2.284 -35.016 1.00 84.56 179 LYS A C 1
ATOM 1442 O O . LYS A 1 179 ? -20.546 1.423 -34.342 1.00 84.56 179 LYS A O 1
ATOM 1447 N N . ALA A 1 180 ? -22.125 3.007 -34.564 1.00 85.50 180 ALA A N 1
ATOM 1448 C CA . ALA A 1 180 ? -22.691 2.815 -33.234 1.00 85.50 180 ALA A CA 1
ATOM 1449 C C . ALA A 1 180 ? -23.377 1.442 -33.118 1.00 85.50 180 ALA A C 1
ATOM 1451 O O . ALA A 1 180 ? -24.229 1.112 -33.944 1.00 85.50 180 ALA A O 1
ATOM 1452 N N . ARG A 1 181 ? -23.023 0.668 -32.090 1.00 84.81 181 ARG A N 1
ATOM 1453 C CA . ARG A 1 181 ? -23.691 -0.587 -31.733 1.00 84.81 181 ARG A CA 1
ATOM 1454 C C . ARG A 1 181 ? -24.987 -0.302 -30.959 1.00 84.81 181 ARG A C 1
ATOM 1456 O O . ARG A 1 181 ? -25.024 0.649 -30.167 1.00 84.81 181 ARG A O 1
ATOM 1463 N N . PRO A 1 182 ? -26.050 -1.102 -31.141 1.00 87.44 182 PRO A N 1
ATOM 1464 C CA . PRO A 1 182 ? -27.228 -1.048 -30.285 1.00 87.44 182 PRO A CA 1
ATOM 1465 C C . PRO A 1 182 ? -26.881 -1.480 -28.851 1.00 87.44 182 PRO A C 1
ATOM 1467 O O . PRO A 1 182 ? -26.057 -2.366 -28.632 1.00 87.44 182 PRO A O 1
ATOM 1470 N N . MET A 1 183 ? -27.552 -0.891 -27.856 1.00 83.25 183 MET A N 1
ATOM 1471 C CA . MET A 1 183 ? -27.277 -1.171 -26.435 1.00 83.25 183 MET A CA 1
ATOM 1472 C C . MET A 1 183 ? -27.491 -2.644 -26.051 1.00 83.25 183 MET A C 1
ATOM 1474 O O . MET A 1 183 ? -26.830 -3.127 -25.138 1.00 83.25 183 MET A O 1
ATOM 1478 N N . ALA A 1 184 ? -28.370 -3.367 -26.753 1.00 84.38 184 ALA A N 1
ATOM 1479 C CA . ALA A 1 184 ? -28.574 -4.800 -26.542 1.00 84.38 184 ALA A CA 1
ATOM 1480 C C . ALA A 1 184 ? -27.318 -5.626 -26.883 1.00 84.38 184 ALA A C 1
ATOM 1482 O O . ALA A 1 184 ? -26.958 -6.534 -26.138 1.00 84.38 184 ALA A O 1
ATOM 1483 N N . GLU A 1 185 ? -26.616 -5.270 -27.961 1.00 85.50 185 GLU A N 1
ATOM 1484 C CA . GLU A 1 185 ? -25.373 -5.931 -28.375 1.00 85.50 185 GLU A CA 1
ATOM 1485 C C . GLU A 1 185 ? -24.236 -5.619 -27.394 1.00 85.50 185 GLU A C 1
ATOM 1487 O O . GLU A 1 185 ? -23.523 -6.520 -26.962 1.00 85.50 185 GLU A O 1
ATOM 1492 N N . VAL A 1 186 ? -24.127 -4.362 -26.947 1.00 84.62 186 VAL A N 1
ATOM 1493 C CA . VAL A 1 186 ? -2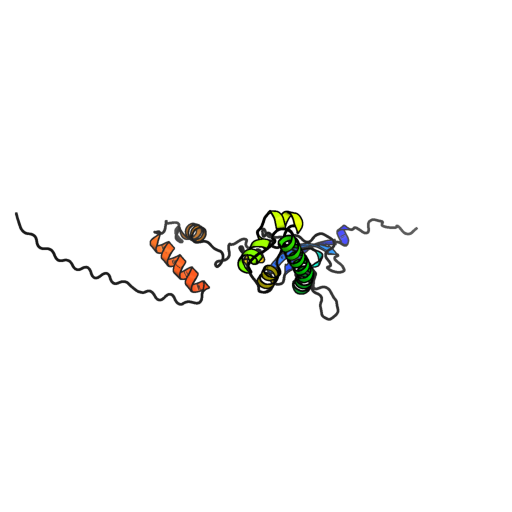3.158 -3.965 -25.908 1.00 84.62 186 VAL A CA 1
ATOM 1494 C C . VAL A 1 186 ? -23.436 -4.689 -24.584 1.00 84.62 186 VAL A C 1
ATOM 1496 O O . VAL A 1 186 ? -22.508 -5.134 -23.911 1.00 84.62 186 VAL A O 1
ATOM 1499 N N .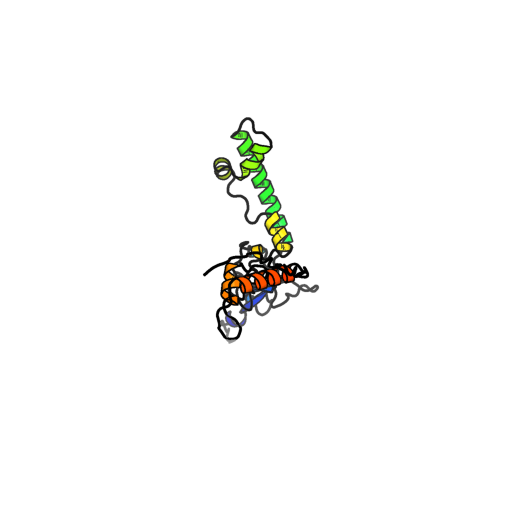 GLY A 1 187 ? -24.711 -4.869 -24.226 1.00 83.38 187 GLY A N 1
ATOM 1500 C CA . GLY A 1 187 ? -25.115 -5.642 -23.053 1.00 83.38 187 GLY A CA 1
ATOM 1501 C C . GLY A 1 187 ? -24.754 -7.129 -23.146 1.00 83.38 187 GLY A C 1
ATOM 1502 O O . GLY A 1 187 ? -24.393 -7.724 -22.131 1.00 83.38 187 GLY A O 1
ATOM 1503 N N . LYS A 1 188 ? -24.809 -7.727 -24.345 1.00 87.38 188 LYS A N 1
ATOM 1504 C CA . LYS A 1 188 ? -24.363 -9.109 -24.587 1.00 87.38 188 LYS A CA 1
ATOM 1505 C C . LYS A 1 188 ? -22.848 -9.240 -24.411 1.00 87.38 188 LYS A C 1
ATOM 1507 O O . LYS A 1 188 ? -22.407 -10.060 -23.611 1.00 87.38 188 LYS A O 1
ATOM 1512 N N . LEU A 1 189 ? -22.081 -8.349 -25.040 1.00 85.94 189 LEU A N 1
ATOM 1513 C CA . LEU A 1 189 ? -20.621 -8.295 -24.903 1.00 85.94 189 LEU A CA 1
ATOM 1514 C C . LEU A 1 189 ? -20.185 -8.112 -23.444 1.00 85.94 189 LEU A C 1
ATOM 1516 O O . LEU A 1 189 ? -19.213 -8.716 -23.005 1.00 85.94 189 LEU A O 1
ATOM 1520 N N . TRP A 1 190 ? -20.922 -7.323 -22.659 1.00 85.38 190 TRP A N 1
ATOM 1521 C CA . TRP A 1 190 ? -20.636 -7.166 -21.233 1.00 85.38 190 TRP A CA 1
ATOM 1522 C C . TRP A 1 190 ? -20.820 -8.465 -20.436 1.00 85.38 190 TRP A C 1
ATOM 1524 O O . TRP A 1 190 ? -20.030 -8.761 -19.538 1.00 85.38 190 TRP A O 1
ATOM 1534 N N . LYS A 1 191 ? -21.861 -9.246 -20.751 1.00 85.25 191 LYS A N 1
ATOM 1535 C CA . LYS A 1 191 ? -22.087 -10.553 -20.119 1.00 85.25 191 LYS A CA 1
ATOM 1536 C C . LYS A 1 191 ? -20.980 -11.535 -20.489 1.00 85.25 191 LYS A C 1
ATOM 1538 O O . LYS A 1 191 ? -20.456 -12.185 -19.593 1.00 85.25 191 LYS A O 1
ATOM 1543 N N . GLU A 1 192 ? -20.597 -11.587 -21.763 1.00 85.44 192 GLU A N 1
ATOM 1544 C CA . GLU A 1 192 ? -19.479 -12.405 -22.251 1.00 85.44 192 GLU A CA 1
ATOM 1545 C C . GLU A 1 192 ? -18.162 -12.017 -21.577 1.00 85.44 192 GLU A C 1
ATOM 1547 O O . GLU A 1 192 ? -17.462 -12.877 -21.051 1.00 85.44 192 GLU A O 1
ATOM 1552 N N . HIS A 1 193 ? -17.878 -10.716 -21.484 1.00 82.56 193 HIS A N 1
ATOM 1553 C CA . HIS A 1 193 ? -16.719 -10.178 -20.776 1.00 82.56 193 HIS A CA 1
ATOM 1554 C C . HIS A 1 193 ? -16.693 -10.608 -19.306 1.00 82.56 193 HIS A C 1
ATOM 1556 O O . HIS A 1 193 ? -15.687 -11.114 -18.816 1.00 82.56 193 HIS A O 1
ATOM 1562 N N . ARG A 1 194 ? -17.809 -10.463 -18.581 1.00 84.31 194 ARG A N 1
ATOM 1563 C CA . ARG A 1 194 ? -17.886 -10.861 -17.165 1.00 84.31 194 ARG A CA 1
ATOM 1564 C C . ARG A 1 194 ? -17.820 -12.372 -16.962 1.00 84.31 194 ARG A C 1
ATOM 1566 O O . ARG A 1 194 ? -17.238 -12.797 -15.969 1.00 84.31 194 ARG A O 1
ATOM 1573 N N . ALA A 1 195 ? -18.392 -13.157 -17.867 1.00 81.56 195 ALA A N 1
ATOM 1574 C CA . ALA A 1 195 ? -18.347 -14.613 -17.811 1.00 81.56 195 ALA A CA 1
ATOM 1575 C C . ALA A 1 195 ? -16.937 -15.145 -18.100 1.00 81.56 195 ALA A C 1
ATOM 1577 O O . ALA A 1 195 ? -16.429 -15.954 -17.326 1.00 81.56 195 ALA A O 1
ATOM 1578 N N . PHE A 1 196 ? -16.250 -14.591 -19.107 1.00 82.88 196 PHE A N 1
ATOM 1579 C CA . PHE A 1 196 ? -14.843 -14.883 -19.387 1.00 82.88 196 PHE A CA 1
ATOM 1580 C C . PHE A 1 196 ? -13.960 -14.636 -18.158 1.00 82.88 196 PHE A C 1
ATOM 1582 O O . PHE A 1 196 ? -13.179 -15.500 -17.770 1.00 82.88 196 PHE A O 1
ATOM 1589 N N . LEU A 1 197 ? -14.143 -13.495 -17.485 1.00 80.31 197 LEU A N 1
ATOM 1590 C CA . LEU A 1 197 ? -13.390 -13.164 -16.270 1.00 80.31 197 LEU A CA 1
ATOM 1591 C C . LEU A 1 197 ? -13.702 -14.075 -15.076 1.00 80.31 197 LEU A C 1
ATOM 1593 O O . LEU A 1 197 ? -12.871 -14.220 -14.186 1.00 80.31 197 LEU A O 1
ATOM 1597 N N . ARG A 1 198 ? -14.888 -14.686 -15.035 1.00 79.75 198 ARG A N 1
ATOM 1598 C CA . ARG A 1 198 ? -15.271 -15.652 -13.993 1.00 79.75 198 ARG A CA 1
ATOM 1599 C C . ARG A 1 198 ? -14.903 -17.094 -14.342 1.00 79.75 198 ARG A C 1
ATOM 1601 O O . ARG A 1 198 ? -15.069 -17.965 -13.495 1.00 79.75 198 ARG A O 1
ATOM 1608 N N . GLY A 1 199 ? -14.419 -17.351 -15.560 1.00 67.38 199 GLY A N 1
ATOM 1609 C CA . GLY A 1 199 ? -14.223 -18.708 -16.071 1.00 67.38 199 GLY A CA 1
ATOM 1610 C C . GLY A 1 199 ? -15.537 -19.471 -16.280 1.00 67.38 199 GLY A C 1
ATOM 1611 O O . GLY A 1 199 ? -15.536 -20.699 -16.265 1.00 67.38 199 GLY A O 1
ATOM 1612 N N . GLU A 1 200 ? -16.656 -18.762 -16.438 1.00 64.88 200 GLU A N 1
ATOM 1613 C CA . GLU A 1 200 ? -17.973 -19.346 -16.701 1.00 64.88 200 GLU A CA 1
ATOM 1614 C C . GLU A 1 200 ? -18.206 -19.410 -18.220 1.00 64.88 200 GLU A C 1
ATOM 1616 O O . GLU A 1 200 ? -18.089 -18.398 -18.915 1.00 64.88 200 GLU A O 1
ATOM 1621 N N . GLU A 1 201 ? -18.559 -20.583 -18.758 1.00 49.88 201 GLU A N 1
ATOM 1622 C CA . GLU A 1 201 ? -19.077 -20.674 -20.129 1.00 49.88 201 GLU A CA 1
ATOM 1623 C C . GLU A 1 201 ? -20.448 -19.987 -20.202 1.00 49.88 201 GLU A C 1
ATOM 1625 O O . GLU A 1 201 ? -21.380 -20.326 -19.466 1.00 49.88 201 GLU A O 1
ATOM 1630 N N . VAL A 1 202 ? -20.590 -19.014 -21.107 1.00 53.25 202 VAL A N 1
ATOM 1631 C CA . VAL A 1 202 ? -21.880 -18.374 -21.387 1.00 53.25 202 VAL A CA 1
ATOM 1632 C C . VAL A 1 202 ? -22.756 -19.363 -22.145 1.00 53.25 202 VAL A C 1
ATOM 1634 O O . VAL A 1 202 ? -22.628 -19.521 -23.355 1.00 53.25 202 VAL A O 1
ATOM 1637 N N . VAL A 1 203 ? -23.673 -20.020 -21.441 1.00 48.16 203 VAL A N 1
ATOM 1638 C CA . VAL A 1 203 ? -24.745 -20.785 -22.082 1.00 48.16 203 VAL A CA 1
ATOM 1639 C C . VAL A 1 203 ? -25.777 -19.791 -22.616 1.00 48.16 203 VAL A C 1
ATOM 1641 O O . VAL A 1 203 ? -26.563 -19.226 -21.850 1.00 48.16 203 VAL A O 1
ATOM 1644 N N . GLU A 1 204 ? -25.777 -19.558 -23.929 1.00 49.09 204 GLU A N 1
ATOM 1645 C CA . GLU A 1 204 ? -26.873 -18.859 -24.602 1.00 49.09 204 GLU A CA 1
ATOM 1646 C C . GLU A 1 204 ? -28.153 -19.687 -24.459 1.00 49.09 204 GLU A C 1
ATOM 1648 O O . GLU A 1 204 ? -28.295 -20.764 -25.034 1.00 49.09 204 GLU A O 1
ATOM 1653 N N . LYS A 1 205 ? -29.102 -19.199 -23.657 1.00 42.47 205 LYS A N 1
ATOM 1654 C CA . LYS A 1 205 ? -30.488 -19.654 -23.749 1.00 42.47 205 LYS A CA 1
ATOM 1655 C C . LYS A 1 205 ? -31.170 -18.807 -24.812 1.00 42.47 205 LYS A C 1
ATOM 1657 O O . LYS A 1 205 ? -31.567 -17.679 -24.531 1.00 42.47 205 LYS A O 1
ATOM 1662 N N . ASP A 1 206 ? -31.277 -19.353 -26.017 1.00 39.50 206 ASP A N 1
ATOM 1663 C CA . ASP A 1 206 ? -32.140 -18.810 -27.060 1.00 39.50 206 ASP A CA 1
ATOM 1664 C C . ASP A 1 206 ? -33.600 -18.882 -26.589 1.00 39.50 206 ASP A C 1
ATOM 1666 O O . ASP A 1 206 ? -34.226 -19.943 -26.566 1.00 39.50 206 ASP A O 1
ATOM 1670 N N . GLU A 1 207 ? -34.155 -17.742 -26.176 1.00 37.25 207 GLU A N 1
ATOM 1671 C CA . GLU A 1 207 ? -35.597 -17.583 -26.000 1.00 37.25 207 GLU A CA 1
ATOM 1672 C C . GLU A 1 207 ? -36.258 -17.528 -27.384 1.00 37.25 207 GLU A C 1
ATOM 1674 O O . GLU A 1 207 ? -36.382 -16.474 -28.014 1.00 37.25 207 GLU A O 1
ATOM 1679 N N . VAL A 1 208 ? -36.697 -18.693 -27.865 1.00 35.50 208 VAL A N 1
ATOM 1680 C CA . VAL A 1 208 ? -37.634 -18.811 -28.986 1.00 35.50 208 VAL A CA 1
ATOM 1681 C C . VAL A 1 208 ? -38.963 -18.191 -28.551 1.00 35.50 208 VAL A C 1
ATOM 1683 O O . VAL A 1 208 ? -39.742 -18.793 -27.817 1.00 35.50 208 VAL A O 1
ATOM 1686 N N . THR A 1 209 ? -39.226 -16.963 -28.994 1.00 34.38 209 THR A N 1
ATOM 1687 C CA . THR A 1 209 ? -40.545 -16.335 -28.870 1.00 34.38 209 THR A CA 1
ATOM 1688 C C . THR A 1 209 ? -41.446 -16.861 -29.983 1.00 34.38 209 THR A C 1
ATOM 1690 O O . THR A 1 209 ? -41.444 -16.381 -31.116 1.00 34.38 209 THR A O 1
ATOM 1693 N N . GLU A 1 210 ? -42.206 -17.895 -29.639 1.00 34.69 210 GLU A N 1
ATOM 1694 C CA . GLU A 1 210 ? -43.296 -18.458 -30.427 1.00 34.69 210 GLU A CA 1
ATOM 1695 C C . GLU A 1 210 ? -44.394 -17.387 -30.599 1.00 34.69 210 GLU A C 1
ATOM 1697 O O . GLU A 1 210 ? -45.111 -17.032 -29.664 1.00 34.69 210 GLU A O 1
ATOM 1702 N N . LYS A 1 211 ? -44.492 -16.795 -31.797 1.00 35.28 211 LYS A N 1
ATOM 1703 C CA . LYS A 1 211 ? -45.590 -15.886 -32.146 1.00 35.28 211 LYS A CA 1
ATOM 1704 C C . LYS A 1 211 ? -46.846 -16.702 -32.445 1.00 35.28 211 LYS A C 1
ATOM 1706 O O . LYS A 1 211 ? -47.042 -17.151 -33.572 1.00 35.28 211 LYS A O 1
ATOM 1711 N N . VAL A 1 212 ? -47.721 -16.825 -31.452 1.00 37.81 212 VAL A N 1
ATOM 1712 C CA . VAL A 1 212 ? -49.144 -17.112 -31.668 1.00 37.81 212 VAL A CA 1
ATOM 1713 C C . VAL A 1 212 ? -49.757 -15.892 -32.359 1.00 37.81 212 VAL A C 1
ATOM 1715 O O . VAL A 1 212 ? -49.718 -14.785 -31.825 1.00 37.81 212 VAL A O 1
ATOM 1718 N N . THR A 1 213 ? -50.294 -16.078 -33.563 1.00 33.78 213 THR A N 1
ATOM 1719 C CA . THR A 1 213 ? -51.181 -15.098 -34.207 1.00 33.78 213 THR A CA 1
ATOM 1720 C C . THR A 1 213 ? -52.538 -15.754 -34.418 1.00 33.78 213 THR A C 1
ATOM 1722 O O . THR A 1 213 ? -52.787 -16.394 -35.431 1.00 33.78 213 THR A O 1
ATOM 1725 N N . GLU A 1 214 ? -53.405 -15.611 -33.417 1.00 36.06 214 GLU A N 1
ATOM 1726 C CA . GLU A 1 214 ? -54.851 -15.543 -33.620 1.00 36.06 214 GLU A CA 1
ATOM 1727 C C . GLU A 1 214 ? -55.208 -14.076 -33.852 1.00 36.06 214 GLU A C 1
ATOM 1729 O O . GLU A 1 214 ? -54.846 -13.226 -33.038 1.00 36.06 214 GLU A O 1
ATOM 1734 N N . THR A 1 215 ? -55.897 -13.768 -34.950 1.00 34.25 215 THR A N 1
ATOM 1735 C CA . THR A 1 215 ? -57.185 -13.048 -34.918 1.00 34.25 215 THR A CA 1
ATOM 1736 C C . THR A 1 215 ? -57.782 -12.937 -36.322 1.00 34.25 215 THR A C 1
ATOM 1738 O O . THR A 1 215 ? -57.144 -12.476 -37.267 1.00 34.25 215 THR A O 1
ATOM 1741 N N . GLU A 1 216 ? -59.026 -13.409 -36.419 1.00 38.44 216 GLU A N 1
ATOM 1742 C CA . GLU A 1 216 ? -60.040 -13.014 -37.396 1.00 38.44 216 GLU A CA 1
ATOM 1743 C C . GLU A 1 216 ? -60.187 -11.486 -37.450 1.00 38.44 216 GLU A C 1
ATOM 1745 O O . GLU A 1 216 ? -60.119 -10.843 -36.407 1.00 38.44 216 GLU A O 1
ATOM 1750 N N . GLU A 1 217 ? -60.515 -10.921 -38.618 1.00 34.69 217 GLU A N 1
ATOM 1751 C CA . GLU A 1 217 ? -61.729 -10.099 -38.730 1.00 34.69 217 GLU A CA 1
ATOM 1752 C C . GLU A 1 217 ? -62.162 -9.844 -40.184 1.00 34.69 217 GLU A C 1
ATOM 1754 O O . GLU A 1 217 ? -61.385 -9.891 -41.137 1.00 34.69 217 GLU A O 1
ATOM 1759 N N . VAL A 1 218 ? -63.470 -9.635 -40.298 1.00 38.22 218 VAL A N 1
ATOM 1760 C CA . VAL A 1 218 ? -64.354 -9.606 -41.465 1.00 38.22 218 VAL A CA 1
ATOM 1761 C C . VAL A 1 218 ? -64.689 -8.156 -41.869 1.00 38.22 218 VAL A C 1
ATOM 1763 O O . VAL A 1 218 ? -64.691 -7.272 -41.021 1.00 38.22 218 VAL A O 1
ATOM 1766 N N . ALA A 1 219 ? -65.112 -7.992 -43.136 1.00 33.53 219 ALA A N 1
ATOM 1767 C CA . ALA A 1 219 ? -65.800 -6.849 -43.780 1.00 33.53 219 ALA A CA 1
ATOM 1768 C C . ALA A 1 219 ? -64.904 -5.654 -44.175 1.00 33.53 219 ALA A C 1
ATOM 1770 O O . ALA A 1 219 ? -64.093 -5.176 -43.392 1.00 33.53 219 ALA A O 1
ATOM 1771 N N . VAL A 1 220 ? -64.959 -5.151 -45.417 1.00 32.19 220 VAL A N 1
ATOM 1772 C CA . VAL A 1 220 ? -66.130 -4.664 -46.188 1.00 32.19 220 VAL A CA 1
ATOM 1773 C C . VAL A 1 220 ? -66.120 -5.128 -47.644 1.00 32.19 220 VAL A C 1
ATOM 1775 O O . VAL A 1 220 ? -65.035 -5.092 -48.264 1.00 32.19 220 VAL A O 1
#

pLDDT: mean 79.65, std 16.51, range [32.19, 94.5]

Radius of gyration: 28.69 Å; chains: 1; bounding box: 117×39×78 Å

Organism: NCBI:txid412755

Foldseek 3Di:
DDPPPPPPPPVVQWDWAWAQEPLRFTWIAIAGPVQLWGPGDIAGAQPFHQLQPQDPVQKGFDADPVRGGDHRHIYRNLVVVLVVLVVQQVQLLVQLVVVCVVVPVDDDPVVSVCSLVDPVSCVRSPHRDTPHSVLSVCVVVPVCVNRRVQAPSNPRHGDLVNDDLVNLCVVPQADPVRDGDDVVVSVVVNVVSVCVVVVHDDDDDPPPPDDDDDDDDDDD

Secondary structure (DSSP, 8-state):
---------HHHHEEEEEEE-TTS-EEEEEEETTT--B-S--EEESS---TT---GGGEE--B-TTS-B-TTB-EE-HHHHHHHHHHHHHHHHHHHHHHHHHH-SS--HHHHHHTTT-HHHHHHH-SPPSS-HHHHHHHHTT-TTTTT-SB-TTT-PBPTTT--HHHHHHHHSB-TTSPBPPHHHHHHHHHHHHHHHHT---------------------

Sequence (220 aa):
MPFFNYTANQMNQRRYARLEDQFGRWWGAQIEKSTGDPCSEVSPVGGWNDPLNTPQRYLRPPQHEDGTTISGKIEVDFDRWMDSIRGSEDDWNQTIQVAGKETYKITTVAERRQWAEDPVLKAIAGPRPFPTMEMLVAARNGDRNLLGLATDVKTGTLHPETMTYTEFVSENRRNEFGKARPMAEVGKLWKEHRAFLRGEEVVEKDEVTEKVTETEEVAV